Protein AF-0000000074318168 (afdb_homodimer)

Organism: NCBI:txid2715131

Radius of gyration: 18.65 Å; Cα contacts (8 Å, |Δi|>4): 736; chains: 2; bounding box: 34×61×40 Å

InterPro domains:
  IPR003718 OsmC/Ohr conserved domain [PF02566] (40-132)
  IPR015946 K homology domain-like, alpha/beta [G3DSA:3.30.300.20] (1-135)
  IPR019904 Peroxiredoxin OsmC [TIGR03562] (2-133)
  IPR036102 OsmC/Ohr superfamily [SSF82784] (2-134)
  IPR052707 OsmC/Ohr Peroxiredoxin [PTHR42830] (1-134)

Solvent-accessible surface area (backbone atoms only — not comparable to full-atom values): 12636 Å² total; per-residue (Å²): 90,81,31,34,9,32,16,43,33,32,38,37,36,68,81,20,47,30,27,30,27,31,73,68,49,76,36,65,68,38,45,26,36,40,43,22,58,78,54,88,40,77,38,39,43,41,51,25,32,40,11,31,17,39,18,40,34,32,49,44,36,32,24,36,53,35,37,76,70,78,40,54,34,67,30,37,41,24,36,13,39,26,37,44,54,96,68,35,40,60,43,35,37,38,41,34,44,34,34,42,80,90,67,51,70,70,63,46,53,54,45,53,49,49,15,53,65,58,18,40,51,48,60,21,44,54,44,52,76,44,79,45,78,43,84,92,88,81,30,33,10,33,16,42,34,32,40,38,35,68,81,19,48,31,27,30,29,32,74,69,50,78,36,65,67,38,45,27,38,42,43,21,57,78,55,88,40,78,37,39,43,41,50,24,32,40,12,31,18,39,20,40,36,32,48,44,36,31,23,36,52,35,37,76,70,78,39,56,34,68,31,38,42,24,37,12,38,27,39,44,54,95,69,34,40,57,40,35,37,39,42,36,42,33,34,42,80,90,70,51,70,69,62,46,53,54,44,52,49,49,15,54,64,57,17,41,52,49,61,21,43,53,43,51,77,44,78,45,78,41,82,91

Sequence (272 aa):
MKRKATAVWKGAGKTGKGTLSTQSGVLKDSNYGFSSRFEDGEGTNPEELVGAAHAGCFSMKLAFVLQENDFEAEEINTESQVILEDGAIKEVFLITKVKVAGLENDKFTEMVNDAKDNCPISKLLDAKINLEAELLMKRKATAVWKGAGKTGKGTLSTQSGVLKDSNYGFSSRFEDGEGTNPEELVGAAHAGCFSMKLAFVLQENDFEAEEINTESQVILEDGAIKEVFLITKVKVAGLENDKFTEMVNDAKDNCPISKLLDAKINLEAELL

Secondary structure (DSSP, 8-state):
-EEEEEEEEEE-TTT-EEEEEETTSSSSSEEE-HHHHHSS-SSB-HHHHHHHHHHHHHHHHHHHHHHHTT--EEEEEEEEEEEEETTEEEEEEEEEEEEETT--HHHHHHHHHHHHHHSHHHHHB-SEEEEEEEE-/-EEEEEEEEEE-TTT-EEEEEETTSSSSSEEE-HHHHHSS-SSB-HHHHHHHHHHHHHHHHHHHHHHHTT--EEEEEEEEEEEEETTEEEEEEEEEEEEETT--HHHHHHHHHHHHHHSHHHHHB-SEEEEEEEE-

Structure (mmCIF, N/CA/C/O backbone):
data_AF-0000000074318168-model_v1
#
loop_
_entity.id
_entity.type
_entity.pdbx_description
1 polymer 'OsmC family peroxiredoxin'
#
loop_
_atom_site.group_PDB
_atom_site.id
_atom_site.type_symbol
_atom_site.label_atom_id
_atom_site.label_alt_id
_atom_site.label_comp_id
_atom_site.label_asym_id
_atom_site.label_entity_id
_atom_site.label_seq_id
_atom_site.pdbx_PDB_ins_code
_atom_site.Cartn_x
_atom_site.Cartn_y
_atom_site.Cartn_z
_atom_site.occupancy
_atom_site.B_iso_or_equiv
_atom_site.auth_seq_id
_atom_site.auth_comp_id
_atom_site.auth_asym_id
_atom_site.auth_atom_id
_atom_site.pdbx_PDB_model_num
ATOM 1 N N . MET A 1 1 ? -16.312 -2.443 -2.398 1 94.94 1 MET A N 1
ATOM 2 C CA . MET A 1 1 ? -15.75 -2.65 -1.069 1 94.94 1 MET A CA 1
ATOM 3 C C . MET A 1 1 ? -14.875 -1.467 -0.659 1 94.94 1 MET A C 1
ATOM 5 O O . MET A 1 1 ? -14.156 -0.905 -1.485 1 94.94 1 MET A O 1
ATOM 9 N N . LYS A 1 2 ? -15.016 -1.164 0.678 1 97.75 2 LYS A N 1
ATOM 10 C CA . LYS A 1 2 ? -14.227 -0.065 1.225 1 97.75 2 LYS A CA 1
ATOM 11 C C . LYS A 1 2 ? -13.328 -0.545 2.361 1 97.75 2 LYS A C 1
ATOM 13 O O . LYS A 1 2 ? -13.797 -1.198 3.297 1 97.75 2 LYS A O 1
ATOM 18 N N . ARG A 1 3 ? -11.969 -0.235 2.258 1 98.62 3 ARG A N 1
ATOM 19 C CA . ARG A 1 3 ? -11.008 -0.526 3.318 1 98.62 3 ARG A CA 1
ATOM 20 C C . ARG A 1 3 ? -10.297 0.744 3.781 1 98.62 3 ARG A C 1
ATOM 22 O O . ARG A 1 3 ? -10.07 1.656 2.984 1 98.62 3 ARG A O 1
ATOM 29 N N . LYS A 1 4 ? -9.969 0.708 5.105 1 98.81 4 LYS A N 1
ATOM 30 C CA . LYS A 1 4 ? -9.461 1.955 5.668 1 98.81 4 LYS A CA 1
ATOM 31 C C . LYS A 1 4 ? -8.172 1.724 6.445 1 98.81 4 LYS A C 1
ATOM 33 O O . LYS A 1 4 ? -7.902 0.608 6.895 1 98.81 4 LYS A O 1
ATOM 38 N N . ALA A 1 5 ? -7.426 2.814 6.562 1 98.94 5 ALA A N 1
ATOM 39 C CA . ALA A 1 5 ? -6.27 2.908 7.449 1 98.94 5 ALA A CA 1
ATOM 40 C C . ALA A 1 5 ? -6.086 4.336 7.961 1 98.94 5 ALA A C 1
ATOM 42 O O . ALA A 1 5 ? -6.637 5.281 7.395 1 98.94 5 ALA A O 1
ATOM 43 N N . THR A 1 6 ? -5.348 4.441 9.086 1 98.94 6 THR A N 1
ATOM 44 C CA . THR A 1 6 ? -5.164 5.754 9.703 1 98.94 6 THR A CA 1
ATOM 45 C C . THR A 1 6 ? -3.693 6 10.023 1 98.94 6 THR A C 1
ATOM 47 O O . THR A 1 6 ? -2.986 5.086 10.453 1 98.94 6 THR A O 1
ATOM 50 N N . ALA A 1 7 ? -3.312 7.199 9.766 1 98.94 7 ALA A N 1
ATOM 51 C CA . ALA A 1 7 ? -2.012 7.699 10.211 1 98.94 7 ALA A CA 1
ATOM 52 C C . ALA A 1 7 ? -2.174 8.836 11.219 1 98.94 7 ALA A C 1
ATOM 54 O O . ALA A 1 7 ? -3.014 9.719 11.031 1 98.94 7 ALA A O 1
ATOM 55 N N . VAL A 1 8 ? -1.401 8.797 12.297 1 98.94 8 VAL A N 1
ATOM 56 C CA . VAL A 1 8 ? -1.298 9.898 13.25 1 98.94 8 VAL A CA 1
ATOM 57 C C . VAL A 1 8 ? 0.143 10.406 13.305 1 98.94 8 VAL A C 1
ATOM 59 O O . VAL A 1 8 ? 1.063 9.641 13.594 1 98.94 8 VAL A O 1
ATOM 62 N N . TRP A 1 9 ? 0.294 11.672 13 1 98.94 9 TRP A N 1
ATOM 63 C CA . TRP A 1 9 ? 1.614 12.297 12.984 1 98.94 9 TRP A CA 1
ATOM 64 C C . TRP A 1 9 ? 1.702 13.414 14.016 1 98.94 9 TRP A C 1
ATOM 66 O O . TRP A 1 9 ? 0.771 14.203 14.156 1 98.94 9 TRP A O 1
ATOM 76 N N . LYS A 1 10 ? 2.797 13.406 14.703 1 98.81 10 LYS A N 1
ATOM 77 C CA . LYS A 1 10 ? 3.055 14.492 15.648 1 98.81 10 LYS A CA 1
ATOM 78 C C . LYS A 1 10 ? 4.438 15.094 15.422 1 98.81 10 LYS A C 1
ATOM 80 O O . LYS A 1 10 ? 5.43 14.367 15.32 1 98.81 10 LYS A O 1
ATOM 85 N N . GLY A 1 11 ? 4.434 16.438 15.312 1 98.31 11 GLY A N 1
ATOM 86 C CA . GLY A 1 11 ? 5.711 17.141 15.242 1 98.31 11 GLY A CA 1
ATOM 87 C C . GLY A 1 11 ? 6.09 17.547 13.836 1 98.31 11 GLY A C 1
ATOM 88 O O . GLY A 1 11 ? 5.23 17.641 12.953 1 98.31 11 GLY A O 1
ATOM 89 N N . ALA A 1 12 ? 7.391 17.891 13.641 1 97.69 12 ALA A N 1
ATOM 90 C CA . ALA A 1 12 ? 7.918 18.406 12.375 1 97.69 12 ALA A CA 1
ATOM 91 C C . ALA A 1 12 ? 8.141 17.281 11.375 1 97.69 12 ALA A C 1
ATOM 93 O O . ALA A 1 12 ? 8.031 16.094 11.727 1 97.69 12 ALA A O 1
ATOM 94 N N . GLY A 1 13 ? 8.445 17.703 10.133 1 97 13 GLY A N 1
ATOM 95 C CA . GLY A 1 13 ? 8.625 16.719 9.07 1 97 13 GLY A CA 1
ATOM 96 C C . GLY A 1 13 ? 9.758 15.742 9.352 1 97 13 GLY A C 1
ATOM 97 O O . GLY A 1 13 ? 9.555 14.531 9.312 1 97 13 GLY A O 1
ATOM 98 N N . LYS A 1 14 ? 10.828 16.25 9.734 1 96.5 14 LYS A N 1
ATOM 99 C CA . LYS A 1 14 ? 12.023 15.414 9.859 1 96.5 14 LYS A CA 1
ATOM 100 C C . LYS A 1 14 ? 12.078 14.742 11.227 1 96.5 14 LYS A C 1
ATOM 102 O O . LYS A 1 14 ? 12.422 13.562 11.336 1 96.5 14 LYS A O 1
ATOM 107 N N . THR A 1 15 ? 11.734 15.414 12.266 1 97.25 15 THR A N 1
ATOM 108 C CA . THR A 1 15 ? 11.945 14.93 13.625 1 97.25 15 THR A CA 1
ATOM 109 C C . THR A 1 15 ? 10.641 14.383 14.211 1 97.25 15 THR A C 1
ATOM 111 O O . THR A 1 15 ? 10.648 13.781 15.289 1 97.25 15 THR A O 1
ATOM 114 N N . GLY A 1 16 ? 9.547 14.617 13.531 1 98.25 16 GLY A N 1
ATOM 115 C CA . GLY A 1 16 ? 8.258 14.125 14.008 1 98.25 16 GLY A CA 1
ATOM 116 C C . GLY A 1 16 ? 8.156 12.617 14 1 98.25 16 GLY A C 1
ATOM 117 O O . GLY A 1 16 ? 9.086 11.922 13.578 1 98.25 16 GLY A O 1
ATOM 118 N N . LYS A 1 17 ? 7.035 12.156 14.562 1 98 17 LYS A N 1
ATOM 119 C CA . LYS A 1 17 ? 6.773 10.727 14.68 1 98 17 LYS A CA 1
ATOM 120 C C . LYS A 1 17 ? 5.352 10.391 14.234 1 98 17 LYS A C 1
ATOM 122 O O . LYS A 1 17 ? 4.41 11.125 14.539 1 98 17 LYS A O 1
ATOM 127 N N . GLY A 1 18 ? 5.328 9.273 13.531 1 98.81 18 GLY A N 1
ATOM 128 C CA . GLY A 1 18 ? 4.023 8.828 13.078 1 98.81 18 GLY A CA 1
ATOM 129 C C . GLY A 1 18 ? 3.713 7.395 13.453 1 98.81 18 GLY A C 1
ATOM 130 O O . GLY A 1 18 ? 4.621 6.625 13.781 1 98.81 18 GLY A O 1
ATOM 131 N N . THR A 1 19 ? 2.439 7.098 13.453 1 98.94 19 THR A N 1
ATOM 132 C CA . THR A 1 19 ? 1.972 5.723 13.609 1 98.94 19 THR A CA 1
ATOM 133 C C . THR A 1 19 ? 0.909 5.395 12.562 1 98.94 19 THR A C 1
ATOM 135 O O . THR A 1 19 ? 0.19 6.281 12.102 1 98.94 19 THR A O 1
ATOM 138 N N . LEU A 1 20 ? 0.87 4.141 12.203 1 98.94 20 LEU A N 1
ATOM 139 C CA . LEU A 1 20 ? -0.096 3.635 11.234 1 98.94 20 LEU A CA 1
ATOM 140 C C . LEU A 1 20 ? -0.968 2.547 11.852 1 98.94 20 LEU A C 1
ATOM 142 O O . LEU A 1 20 ? -0.475 1.7 12.594 1 98.94 20 LEU A O 1
ATOM 146 N N . SER A 1 21 ? -2.238 2.584 11.57 1 98.94 21 SER A N 1
ATOM 147 C CA . SER A 1 21 ? -3.188 1.54 11.945 1 98.94 21 SER A CA 1
ATOM 148 C C . SER A 1 21 ? -4.094 1.169 10.781 1 98.94 21 SER A C 1
ATOM 150 O O . SER A 1 21 ? -4.523 2.039 10.016 1 98.94 21 SER A O 1
ATOM 152 N N . THR A 1 22 ? -4.383 -0.137 10.641 1 98.81 22 THR A N 1
ATOM 153 C CA . THR A 1 22 ? -5.281 -0.608 9.586 1 98.81 22 THR A CA 1
ATOM 154 C C . THR A 1 22 ? -6.594 -1.106 10.188 1 98.81 22 THR A C 1
ATOM 156 O O . THR A 1 22 ? -6.656 -1.438 11.375 1 98.81 22 THR A O 1
ATOM 159 N N . GLN A 1 23 ? -7.594 -1.131 9.383 1 98.31 23 GLN A N 1
ATOM 160 C CA . GLN A 1 23 ? -8.914 -1.588 9.797 1 98.31 23 GLN A CA 1
ATOM 161 C C . GLN A 1 23 ? -8.859 -3.008 10.352 1 98.31 23 GLN A C 1
ATOM 163 O O . GLN A 1 23 ? -9.547 -3.33 11.32 1 98.31 23 GLN A O 1
ATOM 168 N N . SER A 1 24 ? -8.055 -3.885 9.773 1 97.88 24 SER A N 1
ATOM 169 C CA . SER A 1 24 ? -7.93 -5.277 10.188 1 97.88 24 SER A CA 1
ATOM 170 C C . SER A 1 24 ? -7.23 -5.395 11.539 1 97.88 24 SER A C 1
ATOM 172 O O . SER A 1 24 ? -7.293 -6.438 12.188 1 97.88 24 SER A O 1
ATOM 174 N N . GLY A 1 25 ? -6.457 -4.348 11.891 1 98.25 25 GLY A N 1
ATOM 175 C CA . GLY A 1 25 ? -5.664 -4.371 13.109 1 98.25 25 GLY A CA 1
ATOM 176 C C . GLY A 1 25 ? -4.281 -4.961 12.906 1 98.25 25 GLY A C 1
ATOM 177 O O . GLY A 1 25 ? -3.479 -5.008 13.836 1 98.25 25 GLY A O 1
ATOM 178 N N . VAL A 1 26 ? -3.939 -5.348 11.695 1 98.44 26 VAL A N 1
ATOM 179 C CA . VAL A 1 26 ? -2.633 -5.953 11.461 1 98.44 26 VAL A CA 1
ATOM 180 C C . VAL A 1 26 ? -1.531 -4.934 11.742 1 98.44 26 VAL A C 1
ATOM 182 O O . VAL A 1 26 ? -0.44 -5.293 12.188 1 98.44 26 VAL A O 1
ATOM 185 N N . LEU A 1 27 ? -1.784 -3.734 11.32 1 98.75 27 LEU A N 1
ATOM 186 C CA . LEU A 1 27 ? -1.023 -2.609 11.852 1 98.75 27 LEU A CA 1
ATOM 187 C C . LEU A 1 27 ? -1.782 -1.932 12.992 1 98.75 27 LEU A C 1
ATOM 189 O O . LEU A 1 27 ? -2.967 -1.619 12.852 1 98.75 27 LEU A O 1
ATOM 193 N N . LYS A 1 28 ? -1.208 -1.786 14.078 1 98.75 28 LYS A N 1
ATOM 194 C CA . LYS A 1 28 ? -1.78 -1.107 15.234 1 98.75 28 LYS A CA 1
ATOM 195 C C . LYS A 1 28 ? -0.774 -0.144 15.859 1 98.75 28 LYS A C 1
ATOM 197 O O . LYS A 1 28 ? 0.109 -0.561 16.609 1 98.75 28 LYS A O 1
ATOM 202 N N . ASP A 1 29 ? -0.931 1.121 15.586 1 98.81 29 ASP A N 1
ATOM 203 C CA . ASP A 1 29 ? -0.011 2.16 16.031 1 98.81 29 ASP A CA 1
ATOM 204 C C . ASP A 1 29 ? 1.434 1.799 15.703 1 98.81 29 ASP A C 1
ATOM 206 O O . ASP A 1 29 ? 2.316 1.887 16.562 1 98.81 29 ASP A O 1
ATOM 210 N N . SER A 1 30 ? 1.665 1.244 14.555 1 98.81 30 SER A N 1
ATOM 211 C CA . SER A 1 30 ? 3 0.874 14.094 1 98.81 30 SER A CA 1
ATOM 212 C C . SER A 1 30 ? 3.824 2.105 13.734 1 98.81 30 SER A C 1
ATOM 214 O O . SER A 1 30 ? 3.367 2.963 12.977 1 98.81 30 SER A O 1
ATOM 216 N N . ASN A 1 31 ? 4.988 2.119 14.156 1 98.62 31 ASN A N 1
ATOM 217 C CA . ASN A 1 31 ? 5.828 3.305 14.023 1 98.62 31 ASN A CA 1
ATOM 218 C C . ASN A 1 31 ? 6.27 3.521 12.578 1 98.62 31 ASN A C 1
ATOM 220 O O . ASN A 1 31 ? 6.578 2.562 11.867 1 98.62 31 ASN A O 1
ATOM 224 N N . TYR A 1 32 ? 6.258 4.773 12.156 1 98.56 32 TYR A N 1
ATOM 225 C CA . TYR A 1 32 ? 6.953 5.227 10.953 1 98.56 32 TYR A CA 1
ATOM 226 C C . TYR A 1 32 ? 7.434 6.664 11.109 1 98.56 32 TYR A C 1
ATOM 228 O O . TYR A 1 32 ? 6.938 7.398 11.969 1 98.56 32 TYR A O 1
ATOM 236 N N . GLY A 1 33 ? 8.344 7.043 10.398 1 98.38 33 GLY A N 1
ATOM 237 C CA . GLY A 1 33 ? 8.938 8.367 10.438 1 98.38 33 GLY A CA 1
ATOM 238 C C . GLY A 1 33 ? 10.039 8.555 9.398 1 98.38 33 GLY A C 1
ATOM 239 O O . GLY A 1 33 ? 10.258 7.684 8.555 1 98.38 33 GLY A O 1
ATOM 240 N N . PHE A 1 34 ? 10.688 9.711 9.547 1 98.19 34 PHE A N 1
ATOM 241 C CA . PHE A 1 34 ? 11.742 10.039 8.602 1 98.19 34 PHE A CA 1
ATOM 242 C C . PHE A 1 34 ? 12.859 9 8.648 1 98.19 34 PHE A C 1
ATOM 244 O O . PHE A 1 34 ? 13.328 8.539 7.613 1 98.19 34 PHE A O 1
ATOM 251 N N . SER A 1 35 ? 13.227 8.672 9.812 1 97.25 35 SER A N 1
ATOM 252 C CA . SER A 1 35 ? 14.352 7.758 9.984 1 97.25 35 SER A CA 1
ATOM 253 C C . SER A 1 35 ? 14.016 6.363 9.469 1 97.25 35 SER A C 1
ATOM 255 O O . SER A 1 35 ? 14.828 5.73 8.797 1 97.25 35 SER A O 1
ATOM 257 N N . SER A 1 36 ? 12.812 5.832 9.742 1 97.25 36 SER A N 1
ATOM 258 C CA . SER A 1 36 ? 12.43 4.508 9.266 1 97.25 36 SER A CA 1
ATOM 259 C C . SER A 1 36 ? 12.227 4.496 7.758 1 97.25 36 SER A C 1
ATOM 261 O O . SER A 1 36 ? 12.445 3.473 7.105 1 97.25 36 SER A O 1
ATOM 263 N N . ARG A 1 37 ? 11.906 5.57 7.191 1 98.12 37 ARG A N 1
ATOM 264 C CA . ARG A 1 37 ? 11.578 5.645 5.77 1 98.12 37 ARG A CA 1
ATOM 265 C C . ARG A 1 37 ? 12.828 5.887 4.93 1 98.12 37 ARG A C 1
ATOM 267 O O . ARG A 1 37 ? 13 5.266 3.881 1 98.12 37 ARG A O 1
ATOM 274 N N . PHE A 1 38 ? 13.789 6.73 5.441 1 97.38 38 PHE A N 1
ATOM 275 C CA . PHE A 1 38 ? 14.852 7.207 4.562 1 97.38 38 PHE A CA 1
ATOM 276 C C . PHE A 1 38 ? 16.219 6.836 5.121 1 97.38 38 PHE A C 1
ATOM 278 O O . PHE A 1 38 ? 17.234 6.988 4.438 1 97.38 38 PHE A O 1
ATOM 285 N N . GLU A 1 39 ? 16.172 6.402 6.355 1 95.81 39 GLU A N 1
ATOM 286 C CA . GLU A 1 39 ? 17.422 6.027 7.016 1 95.81 39 GLU A CA 1
ATOM 287 C C . GLU A 1 39 ? 17.359 4.602 7.555 1 95.81 39 GLU A C 1
ATOM 289 O O . GLU A 1 39 ? 16.812 3.709 6.898 1 95.81 39 GLU A O 1
ATOM 294 N N . ASP A 1 40 ? 17.953 4.348 8.758 1 92.44 40 ASP A N 1
ATOM 295 C CA . ASP A 1 40 ? 18.031 2.984 9.266 1 92.44 40 ASP A CA 1
ATOM 296 C C . ASP A 1 40 ? 17.234 2.832 10.555 1 92.44 40 ASP A C 1
ATOM 298 O O . ASP A 1 40 ? 17.547 1.993 11.398 1 92.44 40 ASP A O 1
ATOM 302 N N . GLY A 1 41 ? 16.328 3.686 10.68 1 94.31 41 GLY A N 1
ATOM 303 C CA . GLY A 1 41 ? 15.516 3.621 11.883 1 94.31 41 GLY A CA 1
ATOM 304 C C . GLY A 1 41 ? 14.484 2.51 11.852 1 94.31 41 GLY A C 1
ATOM 305 O O . GLY A 1 41 ? 14.18 1.964 10.789 1 94.31 41 GLY A O 1
ATOM 306 N N . GLU A 1 42 ? 13.961 2.229 13.008 1 96.31 42 GLU A N 1
ATOM 307 C CA . GLU A 1 42 ? 12.938 1.195 13.141 1 96.31 42 GLU A CA 1
ATOM 308 C C . GLU A 1 42 ? 11.57 1.707 12.695 1 96.31 42 GLU A C 1
ATOM 310 O O . GLU A 1 42 ? 11.219 2.861 12.945 1 96.31 42 GLU A O 1
ATOM 315 N N . GLY A 1 43 ? 10.773 0.72 12.102 1 98.12 43 GLY A N 1
ATOM 316 C CA . GLY A 1 43 ? 9.438 1.069 11.656 1 98.12 43 GLY A CA 1
ATOM 317 C C . GLY A 1 43 ? 9.203 0.764 10.188 1 98.12 43 GLY A C 1
ATOM 318 O O . GLY A 1 43 ? 10.125 0.357 9.477 1 98.12 43 GLY A O 1
ATOM 319 N N . THR A 1 44 ? 8.023 0.978 9.773 1 98.75 44 T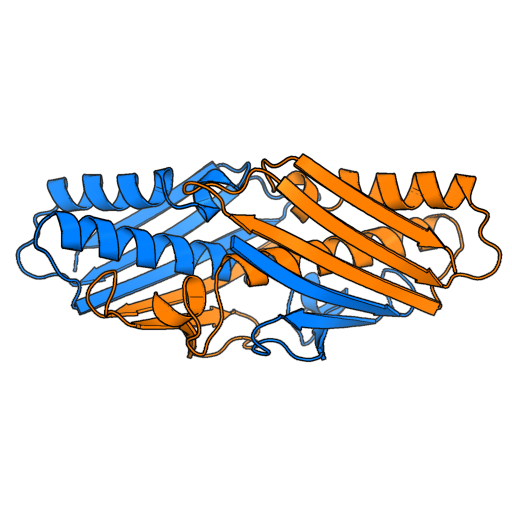HR A N 1
ATOM 320 C CA . THR A 1 44 ? 7.648 0.712 8.391 1 98.75 44 THR A CA 1
ATOM 321 C C . THR A 1 44 ? 7.75 1.982 7.547 1 98.75 44 THR A C 1
ATOM 323 O O . THR A 1 44 ? 8.344 2.973 7.98 1 98.75 44 THR A O 1
ATOM 326 N N . ASN A 1 45 ? 7.34 1.921 6.332 1 98.81 45 ASN A N 1
ATOM 327 C CA . ASN A 1 45 ? 7.285 3.033 5.387 1 98.81 45 ASN A CA 1
ATOM 328 C C . ASN A 1 45 ? 6.266 2.779 4.281 1 98.81 45 ASN A C 1
ATOM 330 O O . ASN A 1 45 ? 5.91 1.632 4.008 1 98.81 45 ASN A O 1
ATOM 334 N N . PRO A 1 46 ? 5.801 3.844 3.701 1 98.94 46 PRO A N 1
ATOM 335 C CA . PRO A 1 46 ? 4.773 3.709 2.662 1 98.94 46 PRO A CA 1
ATOM 336 C C . PRO A 1 46 ? 5.203 2.785 1.525 1 98.94 46 PRO A C 1
ATOM 338 O O . PRO A 1 46 ? 4.387 2.023 1.001 1 98.94 46 PRO A O 1
ATOM 341 N N . GLU A 1 47 ? 6.453 2.795 1.125 1 98.88 47 GLU A N 1
ATOM 342 C CA . GLU A 1 47 ? 6.93 2.07 -0.049 1 98.88 47 GLU A CA 1
ATOM 343 C C . GLU A 1 47 ? 6.848 0.561 0.163 1 98.88 47 GLU A C 1
ATOM 345 O O . GLU A 1 47 ? 6.367 -0.168 -0.707 1 98.88 47 GLU A O 1
ATOM 350 N N . GLU A 1 48 ? 7.289 0.03 1.314 1 98.88 48 GLU A N 1
ATOM 351 C CA . GLU A 1 48 ? 7.219 -1.415 1.516 1 98.88 48 GLU A CA 1
ATOM 352 C C . GLU A 1 48 ? 5.777 -1.88 1.694 1 98.88 48 GLU A C 1
ATOM 354 O O . GLU A 1 48 ? 5.441 -3.018 1.362 1 98.88 48 GLU A O 1
ATOM 359 N N . LEU A 1 49 ? 4.863 -1 2.232 1 98.94 49 LEU A N 1
ATOM 360 C CA . LEU A 1 49 ? 3.451 -1.349 2.361 1 98.94 49 LEU A CA 1
ATOM 361 C C . LEU A 1 49 ? 2.795 -1.482 0.991 1 98.94 49 LEU A C 1
ATOM 363 O O . LEU A 1 49 ? 1.999 -2.396 0.766 1 98.94 49 LEU A O 1
ATOM 367 N N . VAL A 1 50 ? 3.129 -0.553 0.047 1 98.94 50 VAL A N 1
ATOM 368 C CA . VAL A 1 50 ? 2.674 -0.697 -1.332 1 98.94 50 VAL A CA 1
ATOM 369 C C . VAL A 1 50 ? 3.215 -1.997 -1.922 1 98.94 50 VAL A C 1
ATOM 371 O O . VAL A 1 50 ? 2.496 -2.721 -2.613 1 98.94 50 VAL A O 1
ATOM 374 N N . GLY A 1 51 ? 4.512 -2.273 -1.627 1 98.94 51 GLY A N 1
ATOM 375 C CA . GLY A 1 51 ? 5.086 -3.531 -2.08 1 98.94 51 GLY A CA 1
ATOM 376 C C . GLY A 1 51 ? 4.324 -4.746 -1.59 1 98.94 51 GLY A C 1
ATOM 377 O O . GLY A 1 51 ? 4.059 -5.672 -2.359 1 98.94 51 GLY A O 1
ATOM 378 N N . ALA A 1 52 ? 3.967 -4.789 -0.333 1 99 52 ALA A N 1
ATOM 379 C CA . ALA A 1 52 ? 3.211 -5.898 0.244 1 99 52 ALA A CA 1
ATOM 380 C C . ALA A 1 52 ? 1.851 -6.043 -0.433 1 99 52 ALA A C 1
ATOM 382 O O . ALA A 1 52 ? 1.43 -7.156 -0.761 1 99 52 ALA A O 1
ATOM 383 N N . ALA A 1 53 ? 1.155 -4.902 -0.617 1 98.94 53 ALA A N 1
ATOM 384 C CA . ALA A 1 53 ? -0.144 -4.906 -1.285 1 98.94 53 ALA A CA 1
ATOM 385 C C . ALA A 1 53 ? -0.036 -5.488 -2.691 1 98.94 53 ALA A C 1
ATOM 387 O O . ALA A 1 53 ? -0.848 -6.328 -3.086 1 98.94 53 ALA A O 1
ATOM 388 N N . HIS A 1 54 ? 1.003 -5.066 -3.404 1 98.94 54 HIS A N 1
ATOM 389 C CA . HIS A 1 54 ? 1.192 -5.465 -4.797 1 98.94 54 HIS A CA 1
ATOM 390 C C . HIS A 1 54 ? 1.551 -6.945 -4.898 1 98.94 54 HIS A C 1
ATOM 392 O O . HIS A 1 54 ? 0.963 -7.676 -5.699 1 98.94 54 HIS A O 1
ATOM 398 N N . ALA A 1 55 ? 2.498 -7.391 -4.094 1 99 55 ALA A N 1
ATOM 399 C CA . ALA A 1 55 ? 2.885 -8.797 -4.074 1 99 55 ALA A CA 1
ATOM 400 C C . ALA A 1 55 ? 1.69 -9.695 -3.758 1 99 55 ALA A C 1
ATOM 402 O O . ALA A 1 55 ? 1.49 -10.727 -4.402 1 99 55 ALA A O 1
ATOM 403 N N . GLY A 1 56 ? 0.938 -9.305 -2.764 1 98.94 56 GLY A N 1
ATOM 404 C CA . GLY A 1 56 ? -0.225 -10.078 -2.369 1 98.94 56 GLY A CA 1
ATOM 405 C C . GLY A 1 56 ? -1.299 -10.133 -3.441 1 98.94 56 GLY A C 1
ATOM 406 O O . GLY A 1 56 ? -1.823 -11.203 -3.748 1 98.94 56 GLY A O 1
ATOM 407 N N . CYS A 1 57 ? -1.62 -9 -3.992 1 98.94 57 CYS A N 1
ATOM 408 C CA . CYS A 1 57 ? -2.66 -8.914 -5.012 1 98.94 57 CYS A CA 1
ATOM 409 C C . CYS A 1 57 ? -2.295 -9.742 -6.234 1 98.94 57 CYS A C 1
ATOM 411 O O . CYS A 1 57 ? -3.109 -10.523 -6.727 1 98.94 57 CYS A O 1
ATOM 413 N N . PHE A 1 58 ? -1.097 -9.594 -6.691 1 98.94 58 PHE A N 1
ATOM 414 C CA . PHE A 1 58 ? -0.59 -10.352 -7.828 1 98.94 58 PHE A CA 1
ATOM 415 C C . PHE A 1 58 ? -0.691 -11.852 -7.566 1 98.94 58 PHE A C 1
ATOM 417 O O . PHE A 1 58 ? -1.174 -12.602 -8.414 1 98.94 58 PHE A O 1
ATOM 424 N N . SER A 1 59 ? -0.218 -12.281 -6.441 1 98.94 59 SER A N 1
ATOM 425 C CA . SER A 1 59 ? -0.165 -13.703 -6.113 1 98.94 59 SER A CA 1
ATOM 426 C C . SER A 1 59 ? -1.562 -14.312 -6.066 1 98.94 59 SER A C 1
ATOM 428 O O . SER A 1 59 ? -1.795 -15.391 -6.613 1 98.94 59 SER A O 1
ATOM 430 N N . MET A 1 60 ? -2.43 -13.609 -5.465 1 98.88 60 MET A N 1
ATOM 431 C CA . MET A 1 60 ? -3.799 -14.117 -5.395 1 98.88 60 MET A CA 1
ATOM 432 C C . MET A 1 60 ? -4.434 -14.156 -6.781 1 98.88 60 MET A C 1
ATOM 434 O O . MET A 1 60 ? -5.105 -15.133 -7.129 1 98.88 60 MET A O 1
ATOM 438 N N . LYS A 1 61 ? -4.273 -13.062 -7.539 1 98.88 61 LYS A N 1
ATOM 439 C CA . LYS A 1 61 ? -4.805 -13.055 -8.898 1 98.88 61 LYS A CA 1
ATOM 440 C C . LYS A 1 61 ? -4.258 -14.219 -9.711 1 98.88 61 LYS A C 1
ATOM 442 O O . LYS A 1 61 ? -5.004 -14.883 -10.438 1 98.88 61 LYS A O 1
ATOM 447 N N . LEU A 1 62 ? -2.951 -14.469 -9.57 1 98.94 62 LEU A N 1
ATOM 448 C CA . LEU A 1 62 ? -2.352 -15.594 -10.281 1 98.94 62 LEU A CA 1
ATOM 449 C C . LEU A 1 62 ? -2.984 -16.906 -9.852 1 98.94 62 LEU A C 1
ATOM 451 O O . LEU A 1 62 ? -3.254 -17.781 -10.695 1 98.94 62 LEU A O 1
ATOM 455 N N . ALA A 1 63 ? -3.234 -17.062 -8.562 1 98.94 63 ALA A N 1
ATOM 456 C CA . ALA A 1 63 ? -3.889 -18.266 -8.062 1 98.94 63 ALA A CA 1
ATOM 457 C C . ALA A 1 63 ? -5.262 -18.453 -8.711 1 98.94 63 ALA A C 1
ATOM 459 O O . ALA A 1 63 ? -5.641 -19.578 -9.07 1 98.94 63 ALA A O 1
ATOM 460 N N . 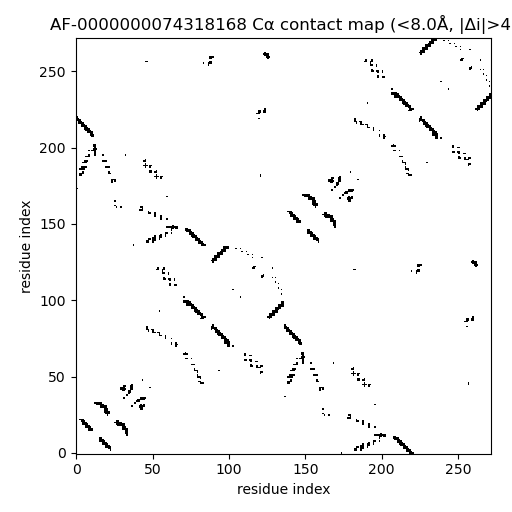PHE A 1 64 ? -5.996 -17.359 -8.859 1 98.88 64 PHE A N 1
ATOM 461 C CA . PHE A 1 64 ? -7.301 -17.422 -9.516 1 98.88 64 PHE A CA 1
ATOM 462 C C . PHE A 1 64 ? -7.148 -17.797 -10.984 1 98.88 64 PHE A C 1
ATOM 464 O O . PHE A 1 64 ? -7.941 -18.578 -11.516 1 98.88 64 PHE A O 1
ATOM 471 N N . VAL A 1 65 ? -6.211 -17.172 -11.68 1 98.88 65 VAL A N 1
ATOM 472 C CA . VAL A 1 65 ? -5.969 -17.469 -13.094 1 98.88 65 VAL A CA 1
ATOM 473 C C . VAL A 1 65 ? -5.641 -18.953 -13.266 1 98.88 65 VAL A C 1
ATOM 475 O O . VAL A 1 65 ? -6.168 -19.609 -14.164 1 98.88 65 VAL A O 1
ATOM 478 N N . LEU A 1 66 ? -4.734 -19.469 -12.414 1 98.75 66 LEU A N 1
ATOM 479 C CA . LEU A 1 66 ? -4.402 -20.891 -12.43 1 98.75 66 LEU A CA 1
ATOM 480 C C . LEU A 1 66 ? -5.648 -21.75 -12.242 1 98.75 66 LEU A C 1
ATOM 482 O O . LEU A 1 66 ? -5.895 -22.672 -13.016 1 98.75 66 LEU A O 1
ATOM 486 N N . GLN A 1 67 ? -6.426 -21.406 -11.281 1 98.38 67 GLN A N 1
ATOM 487 C CA . GLN A 1 67 ? -7.641 -22.141 -10.953 1 98.38 67 GLN A CA 1
ATOM 488 C C . GLN A 1 67 ? -8.609 -22.156 -12.133 1 98.38 67 GLN A C 1
ATOM 490 O O . GLN A 1 67 ? -9.211 -23.188 -12.438 1 98.38 67 GLN A O 1
ATOM 495 N N . GLU A 1 68 ? -8.773 -21.078 -12.742 1 98.31 68 GLU A N 1
ATOM 496 C CA . GLU A 1 68 ? -9.656 -20.953 -13.898 1 98.31 68 GLU A CA 1
ATOM 497 C C . GLU A 1 68 ? -9.203 -21.859 -15.039 1 98.31 68 GLU A C 1
ATOM 499 O O . GLU A 1 68 ? -9.984 -22.172 -15.938 1 98.31 68 GLU A O 1
ATOM 504 N N . ASN A 1 69 ? -7.973 -22.25 -15.039 1 97.94 69 ASN A N 1
ATOM 505 C CA . ASN A 1 69 ? -7.398 -23.109 -16.078 1 97.94 69 ASN A CA 1
ATOM 506 C C . ASN A 1 69 ? -7.113 -24.516 -15.555 1 97.94 69 ASN A C 1
ATOM 508 O O . ASN A 1 69 ? -6.285 -25.234 -16.109 1 97.94 69 ASN A O 1
ATOM 512 N N . ASP A 1 70 ? -7.68 -24.812 -14.352 1 97.56 70 ASP A N 1
ATOM 513 C CA . ASP A 1 70 ? -7.699 -26.156 -13.773 1 97.56 70 ASP A CA 1
ATOM 514 C C . ASP A 1 70 ? -6.34 -26.516 -13.188 1 97.56 70 ASP A C 1
ATOM 516 O O . ASP A 1 70 ? -5.949 -27.688 -13.195 1 97.56 70 ASP A O 1
ATOM 520 N N . PHE A 1 71 ? -5.57 -25.562 -12.812 1 98.25 71 PHE A N 1
ATOM 521 C CA . PHE A 1 71 ? -4.328 -25.766 -12.07 1 98.25 71 PHE A CA 1
ATOM 522 C C . PHE A 1 71 ? -4.445 -25.219 -10.656 1 98.25 71 PHE A C 1
ATOM 524 O O . PHE A 1 71 ? -5.305 -24.375 -10.375 1 98.25 71 PHE A O 1
ATOM 531 N N . GLU A 1 72 ? -3.629 -25.766 -9.836 1 98.31 72 GLU A N 1
ATOM 532 C CA . GLU A 1 72 ? -3.482 -25.281 -8.469 1 98.31 72 GLU A CA 1
ATOM 533 C C . GLU A 1 72 ? -2.014 -25.188 -8.062 1 98.31 72 GLU A C 1
ATOM 535 O O . GLU A 1 72 ? -1.257 -26.156 -8.25 1 98.31 72 GLU A O 1
ATOM 540 N N . ALA A 1 73 ? -1.693 -24.062 -7.547 1 98.19 73 ALA A N 1
ATOM 541 C CA . ALA A 1 73 ? -0.295 -23.906 -7.156 1 98.19 73 ALA A CA 1
ATOM 542 C C . ALA A 1 73 ? -0.018 -24.594 -5.82 1 98.19 73 ALA A C 1
ATOM 544 O O . ALA A 1 73 ? -0.815 -24.484 -4.887 1 98.19 73 ALA A O 1
ATOM 545 N N . GLU A 1 74 ? 1.047 -25.281 -5.781 1 98.62 74 GLU A N 1
ATOM 546 C CA . GLU A 1 74 ? 1.576 -25.688 -4.484 1 98.62 74 GLU A CA 1
ATOM 547 C C . GLU A 1 74 ? 2.068 -24.484 -3.688 1 98.62 74 GLU A C 1
ATOM 549 O O . GLU A 1 74 ? 1.869 -24.406 -2.473 1 98.62 74 GLU A O 1
ATOM 554 N N . GLU A 1 75 ? 2.715 -23.594 -4.461 1 98.88 75 GLU A N 1
ATOM 555 C CA . GLU A 1 75 ? 3.236 -22.391 -3.824 1 98.88 75 GLU A CA 1
ATOM 556 C C . GLU A 1 75 ? 3.502 -21.297 -4.852 1 98.88 75 GLU A C 1
ATOM 558 O O . GLU A 1 75 ? 4.039 -21.562 -5.93 1 98.88 75 GLU A O 1
ATOM 563 N N . ILE A 1 76 ? 3.07 -20.109 -4.602 1 98.94 76 ILE A N 1
ATOM 564 C CA . ILE A 1 76 ? 3.465 -18.875 -5.289 1 98.94 76 ILE A CA 1
ATOM 565 C C . ILE A 1 76 ? 4.258 -17.984 -4.336 1 98.94 76 ILE A C 1
ATOM 567 O O . ILE A 1 76 ? 3.73 -17.531 -3.316 1 98.94 76 ILE A O 1
ATOM 571 N N . ASN A 1 77 ? 5.52 -17.781 -4.574 1 98.94 77 ASN A N 1
ATOM 572 C CA . ASN A 1 77 ? 6.398 -16.906 -3.801 1 98.94 77 ASN A CA 1
ATOM 573 C C . ASN A 1 77 ? 6.785 -15.656 -4.582 1 98.94 77 ASN A C 1
ATOM 575 O O . ASN A 1 77 ? 7.562 -15.734 -5.535 1 98.94 77 ASN A O 1
ATOM 579 N N . THR A 1 78 ? 6.266 -14.516 -4.184 1 99 78 THR A N 1
ATOM 580 C CA . THR A 1 78 ? 6.434 -13.281 -4.941 1 99 78 THR A CA 1
ATOM 581 C C . THR A 1 78 ? 7.09 -12.203 -4.086 1 99 78 THR A C 1
ATOM 583 O O . THR A 1 78 ? 6.621 -11.906 -2.986 1 99 78 THR A O 1
ATOM 586 N N . GLU A 1 79 ? 8.156 -11.664 -4.539 1 99 79 GLU A N 1
ATOM 587 C CA . GLU A 1 79 ? 8.75 -10.453 -3.98 1 99 79 GLU A CA 1
ATOM 588 C C . GLU A 1 79 ? 8.383 -9.227 -4.812 1 99 79 GLU A C 1
ATOM 590 O O . GLU A 1 79 ? 8.445 -9.258 -6.043 1 99 79 GLU A O 1
ATOM 595 N N . SER A 1 80 ? 7.961 -8.211 -4.18 1 99 80 SER A N 1
ATOM 596 C CA . SER A 1 80 ? 7.77 -6.906 -4.805 1 99 80 SER A CA 1
ATOM 597 C C . SER A 1 80 ? 8.82 -5.91 -4.336 1 99 80 SER A C 1
ATOM 599 O O . SER A 1 80 ? 9.156 -5.867 -3.15 1 99 80 SER A O 1
ATOM 601 N N . GLN A 1 81 ? 9.398 -5.188 -5.254 1 98.94 81 GLN A N 1
ATOM 602 C CA . GLN A 1 81 ? 10.352 -4.113 -4.984 1 98.94 81 GLN A CA 1
ATOM 603 C C . GLN A 1 81 ? 9.812 -2.77 -5.473 1 98.94 81 GLN A C 1
ATOM 605 O O . GLN A 1 81 ? 9.461 -2.623 -6.645 1 98.94 81 GLN A O 1
ATOM 610 N N . VAL A 1 82 ? 9.781 -1.801 -4.605 1 98.94 82 VAL A N 1
ATOM 611 C CA . VAL A 1 82 ? 9.312 -0.452 -4.91 1 98.94 82 VAL A CA 1
ATOM 612 C C . VAL A 1 82 ? 10.484 0.523 -4.863 1 98.94 82 VAL A C 1
ATOM 614 O O . VAL A 1 82 ? 11.18 0.617 -3.85 1 98.94 82 VAL A O 1
ATOM 617 N N . ILE A 1 83 ? 10.672 1.242 -5.977 1 98.56 83 ILE A N 1
ATOM 618 C CA . ILE A 1 83 ? 11.828 2.115 -6.109 1 98.56 83 ILE A CA 1
ATOM 619 C C . ILE A 1 83 ? 11.391 3.576 -6.031 1 98.56 83 ILE A C 1
ATOM 621 O O . ILE A 1 83 ? 10.68 4.062 -6.914 1 98.56 83 ILE A O 1
ATOM 625 N N . LEU A 1 84 ? 11.805 4.266 -5.004 1 98.56 84 LEU A N 1
ATOM 626 C CA . LEU A 1 84 ? 11.57 5.699 -4.887 1 98.56 84 LEU A CA 1
ATOM 627 C C . LEU A 1 84 ? 12.82 6.484 -5.285 1 98.56 84 LEU A C 1
ATOM 629 O O . LEU A 1 84 ? 13.891 6.297 -4.703 1 98.56 84 LEU A O 1
ATOM 633 N N . GLU A 1 85 ? 12.688 7.273 -6.266 1 97.44 85 GLU A N 1
ATOM 634 C CA . GLU A 1 85 ? 13.758 8.133 -6.754 1 97.44 85 GLU A CA 1
ATOM 635 C C . GLU A 1 85 ? 13.242 9.531 -7.078 1 97.44 85 GLU A C 1
ATOM 637 O O . GLU A 1 85 ? 12.25 9.68 -7.793 1 97.44 85 GLU A O 1
ATOM 642 N N . ASP A 1 86 ? 13.938 10.594 -6.57 1 95.94 86 ASP A N 1
ATOM 643 C CA . ASP A 1 86 ? 13.617 11.992 -6.836 1 95.94 86 ASP A CA 1
ATOM 644 C C . ASP A 1 86 ? 12.156 12.289 -6.523 1 95.94 86 ASP A C 1
ATOM 646 O O . ASP A 1 86 ? 11.445 12.883 -7.34 1 95.94 86 ASP A O 1
ATOM 650 N N . GLY A 1 87 ? 11.664 11.695 -5.531 1 96.88 87 GLY A N 1
ATOM 651 C CA . GLY A 1 87 ? 10.344 12.031 -5.016 1 96.88 87 GLY A CA 1
ATOM 652 C C . GLY A 1 87 ? 9.219 11.336 -5.762 1 96.88 87 GLY A C 1
ATOM 653 O O . GLY A 1 87 ? 8.055 11.719 -5.629 1 96.88 87 GLY A O 1
ATOM 654 N N . ALA A 1 88 ? 9.57 10.312 -6.551 1 97.94 88 ALA A N 1
ATOM 655 C CA . ALA A 1 88 ? 8.531 9.625 -7.32 1 97.94 88 ALA A CA 1
ATOM 656 C C . ALA A 1 88 ? 8.844 8.133 -7.445 1 97.94 88 ALA A C 1
ATOM 658 O O . ALA A 1 88 ? 10 7.727 -7.328 1 97.94 88 ALA A O 1
ATOM 659 N N . ILE A 1 89 ? 7.832 7.379 -7.543 1 98.75 89 ILE A N 1
ATOM 660 C CA . ILE A 1 89 ? 7.941 5.957 -7.84 1 98.75 89 ILE A CA 1
ATOM 661 C C . ILE A 1 89 ? 7.574 5.703 -9.305 1 98.75 89 ILE A C 1
ATOM 663 O O . ILE A 1 89 ? 6.398 5.762 -9.672 1 98.75 89 ILE A O 1
ATOM 667 N N . LYS A 1 90 ? 8.539 5.359 -10.117 1 97.94 90 LYS A N 1
ATOM 668 C CA . LYS A 1 90 ? 8.281 5.23 -11.547 1 97.94 90 LYS A CA 1
ATOM 669 C C . LYS A 1 90 ? 8.32 3.768 -11.984 1 97.94 90 LYS A C 1
ATOM 671 O O . LYS A 1 90 ? 7.859 3.428 -13.078 1 97.94 90 LYS A O 1
ATOM 676 N N . GLU A 1 91 ? 8.891 2.979 -11.117 1 98.31 91 GLU A N 1
ATOM 677 C CA . GLU A 1 91 ? 8.984 1.557 -11.438 1 98.31 91 GLU A CA 1
ATOM 678 C C . GLU A 1 91 ? 8.758 0.694 -10.203 1 98.31 91 GLU A C 1
ATOM 680 O O . GLU A 1 91 ? 9.164 1.064 -9.094 1 98.31 91 GLU A O 1
ATOM 685 N N . VAL A 1 92 ? 8.195 -0.453 -10.43 1 98.88 92 VAL A N 1
ATOM 686 C CA . VAL A 1 92 ? 8.094 -1.521 -9.445 1 98.88 92 VAL A CA 1
ATOM 687 C C . VAL A 1 92 ? 8.477 -2.854 -10.086 1 98.88 92 VAL A C 1
ATOM 689 O O . VAL A 1 92 ? 8.352 -3.025 -11.297 1 98.88 92 VAL A O 1
ATOM 692 N N . PHE A 1 93 ? 9 -3.764 -9.242 1 98.88 93 PHE A N 1
ATOM 693 C CA . PHE A 1 93 ? 9.383 -5.09 -9.719 1 98.88 93 PHE A CA 1
ATOM 694 C C . PHE A 1 93 ? 8.602 -6.172 -8.984 1 98.88 93 PHE A C 1
ATOM 696 O O . PHE A 1 93 ? 8.406 -6.094 -7.773 1 98.88 93 PHE A O 1
ATOM 703 N N . LEU A 1 94 ? 8.156 -7.109 -9.773 1 98.94 94 LEU A N 1
ATOM 704 C CA . LEU A 1 94 ? 7.648 -8.383 -9.266 1 98.94 94 LEU A CA 1
ATOM 705 C C . LEU A 1 94 ? 8.562 -9.531 -9.672 1 98.94 94 LEU A C 1
ATOM 707 O O . LEU A 1 94 ? 8.836 -9.727 -10.859 1 98.94 94 LEU A O 1
ATOM 711 N N . ILE A 1 95 ? 9.047 -10.227 -8.672 1 99 95 ILE A N 1
ATOM 712 C CA . ILE A 1 95 ? 9.844 -11.438 -8.867 1 99 95 ILE A CA 1
ATOM 713 C C . ILE A 1 95 ? 9.117 -12.633 -8.25 1 99 95 ILE A C 1
ATOM 715 O O . ILE A 1 95 ? 8.945 -12.703 -7.027 1 99 95 ILE A O 1
ATOM 719 N N . THR A 1 96 ? 8.75 -13.625 -9.109 1 98.94 96 THR A N 1
ATOM 720 C CA . THR A 1 96 ? 7.879 -14.672 -8.594 1 98.94 96 THR A CA 1
ATOM 721 C C . THR A 1 96 ? 8.398 -16.047 -9 1 98.94 96 THR A C 1
ATOM 723 O O . THR A 1 96 ? 8.906 -16.234 -10.109 1 98.94 96 THR A O 1
ATOM 726 N N . LYS A 1 97 ? 8.406 -16.922 -8.039 1 98.94 97 LYS A N 1
ATOM 727 C CA . LYS A 1 97 ? 8.648 -18.344 -8.234 1 98.94 97 LYS A CA 1
ATOM 728 C C . LYS A 1 97 ? 7.395 -19.156 -7.93 1 98.94 97 LYS A C 1
ATOM 730 O O . LYS A 1 97 ? 6.797 -19.016 -6.863 1 98.94 97 LYS A O 1
ATOM 735 N N . VAL A 1 98 ? 7.051 -20.047 -8.891 1 98.94 98 VAL A N 1
ATOM 736 C CA . VAL A 1 98 ? 5.766 -20.719 -8.789 1 98.94 98 VAL A CA 1
ATOM 737 C C . VAL A 1 98 ? 5.973 -22.234 -8.938 1 98.94 98 VAL A C 1
ATOM 739 O O . VAL A 1 98 ? 6.609 -22.688 -9.891 1 98.94 98 VAL A O 1
ATOM 742 N N . LYS A 1 99 ? 5.449 -22.922 -7.988 1 98.88 99 LYS A N 1
ATOM 743 C CA . LYS A 1 99 ? 5.43 -24.391 -8.047 1 98.88 99 LYS A CA 1
ATOM 744 C C . LYS A 1 99 ? 4.039 -24.906 -8.398 1 98.88 99 LYS A C 1
ATOM 746 O O . LYS A 1 99 ? 3.111 -24.797 -7.594 1 98.88 99 LYS A O 1
ATOM 751 N N . VAL A 1 100 ? 3.916 -25.438 -9.531 1 98 100 VAL A N 1
ATOM 752 C CA . VAL A 1 100 ? 2.662 -25.984 -10.031 1 98 100 VAL A CA 1
ATOM 753 C C . VAL A 1 100 ? 2.939 -27.219 -10.875 1 98 100 VAL A C 1
ATOM 755 O O . VAL A 1 100 ? 3.799 -27.203 -11.758 1 98 100 VAL A O 1
ATOM 758 N N . ALA A 1 101 ? 2.236 -28.281 -10.648 1 96.88 101 ALA A N 1
ATOM 759 C CA . ALA A 1 101 ? 2.439 -29.531 -11.367 1 96.88 101 ALA A CA 1
ATOM 760 C C . ALA A 1 101 ? 1.783 -29.484 -12.742 1 96.88 101 ALA A C 1
ATOM 762 O O . ALA A 1 101 ? 0.638 -29.047 -12.875 1 96.88 101 ALA A O 1
ATOM 763 N N . GLY A 1 102 ? 2.508 -29.859 -13.703 1 97.25 102 GLY A N 1
ATOM 764 C CA . GLY A 1 102 ? 1.915 -30.172 -15 1 97.25 102 GLY A CA 1
ATOM 765 C C . GLY A 1 102 ? 1.758 -28.953 -15.891 1 97.25 102 GLY A C 1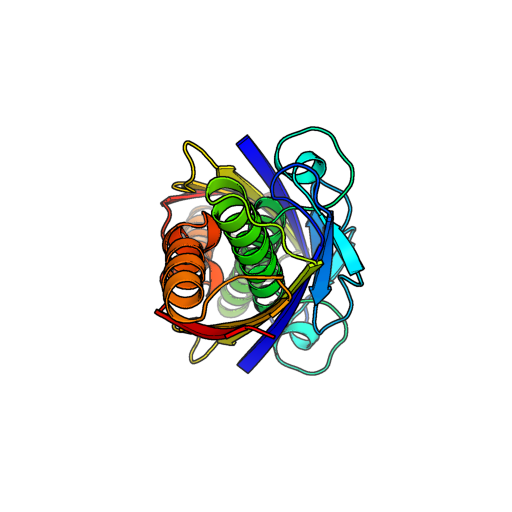
ATOM 766 O O . GLY A 1 102 ? 1.296 -29.062 -17.031 1 97.25 102 GLY A O 1
ATOM 767 N N . LEU A 1 103 ? 2.092 -27.812 -15.438 1 97.38 103 LEU A N 1
ATOM 768 C CA . LEU A 1 103 ? 1.937 -26.594 -16.203 1 97.38 103 LEU A CA 1
ATOM 769 C C . LEU A 1 103 ? 3.123 -26.391 -17.141 1 97.38 103 LEU A C 1
ATOM 771 O O . LEU A 1 103 ? 4.273 -26.578 -16.75 1 97.38 103 LEU A O 1
ATOM 775 N N . GLU A 1 104 ? 2.85 -26 -18.344 1 97.19 104 GLU A N 1
ATOM 776 C CA . GLU A 1 104 ? 3.896 -25.75 -19.328 1 97.19 104 GLU A CA 1
ATOM 777 C C . GLU A 1 104 ? 4.328 -24.281 -19.312 1 97.19 104 GLU A C 1
ATOM 779 O O . GLU A 1 104 ? 3.529 -23.406 -18.984 1 97.19 104 GLU A O 1
ATOM 784 N N . ASN A 1 105 ? 5.562 -24.031 -19.781 1 97.12 105 ASN A N 1
ATOM 785 C CA . ASN A 1 105 ? 6.191 -22.719 -19.641 1 97.12 105 ASN A CA 1
ATOM 786 C C . ASN A 1 105 ? 5.438 -21.656 -20.438 1 97.12 105 ASN A C 1
ATOM 788 O O . ASN A 1 105 ? 5.293 -20.531 -19.984 1 97.12 105 ASN A O 1
ATOM 792 N N . ASP A 1 106 ? 5.039 -21.938 -21.625 1 97.12 106 ASP A N 1
ATOM 793 C CA . ASP A 1 106 ? 4.363 -20.938 -22.438 1 97.12 106 ASP A CA 1
ATOM 794 C C . ASP A 1 106 ? 3.057 -20.484 -21.797 1 97.12 106 ASP A C 1
ATOM 796 O O . ASP A 1 106 ? 2.76 -19.281 -21.75 1 97.12 106 ASP A O 1
ATOM 800 N N . LYS A 1 107 ? 2.244 -21.484 -21.406 1 97.94 107 LYS A N 1
ATOM 801 C CA . LYS A 1 107 ? 0.994 -21.156 -20.719 1 97.94 107 LYS A CA 1
ATOM 802 C C . LYS A 1 107 ? 1.257 -20.406 -19.422 1 97.94 107 LYS A C 1
ATOM 804 O O . LYS A 1 107 ? 0.521 -19.469 -19.078 1 97.94 107 LYS A O 1
ATOM 809 N N . PHE A 1 108 ? 2.303 -20.844 -18.766 1 98.69 108 PHE A N 1
ATOM 810 C CA . PHE A 1 108 ? 2.715 -20.172 -17.531 1 98.69 108 PHE A CA 1
ATOM 811 C C . PHE A 1 108 ? 2.992 -18.688 -17.797 1 98.69 108 PHE A C 1
ATOM 813 O O . PHE A 1 108 ? 2.518 -17.828 -17.062 1 98.69 108 PHE A O 1
ATOM 820 N N . THR A 1 109 ? 3.693 -18.375 -18.812 1 98.56 109 THR A N 1
ATOM 821 C CA . THR A 1 109 ? 4.051 -17 -19.172 1 98.56 109 THR A CA 1
ATOM 822 C C . THR A 1 109 ? 2.801 -16.172 -19.422 1 98.56 109 THR A C 1
ATOM 824 O O . THR A 1 109 ? 2.711 -15.023 -18.984 1 98.56 109 THR A O 1
ATOM 827 N N . GLU A 1 110 ? 1.851 -16.719 -20.094 1 98.69 110 GLU A N 1
ATOM 828 C CA . GLU A 1 110 ? 0.589 -16.031 -20.344 1 98.69 110 GLU A CA 1
ATOM 829 C C . GLU A 1 110 ? -0.138 -15.719 -19.031 1 98.69 110 GLU A C 1
ATOM 831 O O . GLU A 1 110 ? -0.669 -14.625 -18.859 1 98.69 110 GLU A O 1
ATOM 836 N N . MET A 1 111 ? -0.184 -16.672 -18.141 1 98.88 111 MET A N 1
ATOM 837 C CA . MET A 1 111 ? -0.948 -16.547 -16.891 1 98.88 111 MET A CA 1
ATOM 838 C C . MET A 1 111 ? -0.324 -15.516 -15.969 1 98.88 111 MET A C 1
ATOM 840 O O . MET A 1 111 ? -1.035 -14.727 -15.344 1 98.88 111 MET A O 1
ATOM 844 N N . VAL A 1 112 ? 1.027 -15.516 -15.844 1 98.88 112 VAL A N 1
ATOM 845 C CA . VAL A 1 112 ? 1.672 -14.547 -14.961 1 98.88 112 VAL A CA 1
ATOM 846 C C . VAL A 1 112 ? 1.508 -13.141 -15.531 1 98.88 112 VAL A C 1
ATOM 848 O O . VAL A 1 112 ? 1.369 -12.172 -14.781 1 98.88 112 VAL A O 1
ATOM 851 N N . ASN A 1 113 ? 1.515 -13 -16.859 1 98.88 113 ASN A N 1
ATOM 852 C CA . ASN A 1 113 ? 1.294 -11.688 -17.453 1 98.88 113 ASN A CA 1
ATOM 853 C C . ASN A 1 113 ? -0.146 -11.219 -17.266 1 98.88 113 ASN A C 1
ATOM 855 O O . ASN A 1 113 ? -0.395 -10.031 -17.062 1 98.88 113 ASN A O 1
ATOM 859 N N . ASP A 1 114 ? -1.096 -12.133 -17.406 1 98.88 114 ASP A N 1
ATOM 860 C CA . ASP A 1 114 ? -2.488 -11.805 -17.109 1 98.88 114 ASP A CA 1
ATOM 861 C C . ASP A 1 114 ? -2.648 -11.281 -15.688 1 98.88 114 ASP A C 1
ATOM 863 O O . ASP A 1 114 ? -3.314 -10.266 -15.461 1 98.88 114 ASP A O 1
ATOM 867 N N . ALA A 1 115 ? -2.039 -11.953 -14.727 1 98.88 115 ALA A N 1
ATOM 868 C CA . ALA A 1 115 ? -2.107 -11.562 -13.32 1 98.88 115 ALA A CA 1
ATOM 869 C C . ALA A 1 115 ? -1.478 -10.188 -13.109 1 98.88 115 ALA A C 1
ATOM 871 O O . ALA A 1 115 ? -2.037 -9.344 -12.398 1 98.88 115 ALA A O 1
ATOM 872 N N . LYS A 1 116 ? -0.317 -9.945 -13.703 1 98.94 116 LYS A N 1
ATOM 873 C CA . LYS A 1 116 ? 0.367 -8.664 -13.609 1 98.94 116 LYS A CA 1
ATOM 874 C C . LYS A 1 116 ? -0.512 -7.531 -14.133 1 98.94 116 LYS A C 1
ATOM 876 O O . LYS A 1 116 ? -0.631 -6.48 -13.5 1 98.94 116 LYS A O 1
ATOM 881 N N . ASP A 1 117 ? -1.181 -7.785 -15.273 1 98.62 117 ASP A N 1
ATOM 882 C CA . ASP A 1 117 ? -1.878 -6.723 -15.984 1 98.62 117 ASP A CA 1
ATOM 883 C C . ASP A 1 117 ? -3.246 -6.449 -15.367 1 98.62 117 ASP A C 1
ATOM 885 O O . ASP A 1 117 ? -3.777 -5.344 -15.484 1 98.62 117 ASP A O 1
ATOM 889 N N . ASN A 1 118 ? -3.771 -7.441 -14.578 1 98.62 118 ASN A N 1
ATOM 890 C CA . ASN A 1 118 ? -5.203 -7.312 -14.328 1 98.62 118 ASN A CA 1
ATOM 891 C C . ASN A 1 118 ? -5.516 -7.379 -12.828 1 98.62 118 ASN A C 1
ATOM 893 O O . ASN A 1 118 ? -6.668 -7.238 -12.43 1 98.62 118 ASN A O 1
ATOM 897 N N . CYS A 1 119 ? -4.527 -7.629 -12.016 1 98.75 119 CYS A N 1
ATOM 898 C CA . CYS A 1 119 ? -4.91 -7.496 -10.617 1 98.75 119 CYS A CA 1
ATOM 899 C C . CYS A 1 119 ? -5.203 -6.043 -10.266 1 98.75 119 CYS A C 1
ATOM 901 O O . CYS A 1 119 ? -4.629 -5.129 -10.859 1 98.75 119 CYS A O 1
ATOM 903 N N . PRO A 1 120 ? -6.066 -5.785 -9.281 1 98.88 120 PRO A N 1
ATOM 904 C CA . PRO A 1 120 ? -6.527 -4.434 -8.945 1 98.88 120 PRO A CA 1
ATOM 905 C C . PRO A 1 120 ? -5.383 -3.496 -8.578 1 98.88 120 PRO A C 1
ATOM 907 O O . PRO A 1 120 ? -5.398 -2.32 -8.945 1 98.88 120 PRO A O 1
ATOM 910 N N . ILE A 1 121 ? -4.328 -3.998 -7.84 1 98.94 121 ILE A N 1
ATOM 911 C CA . ILE A 1 121 ? -3.246 -3.125 -7.398 1 98.94 121 ILE A CA 1
ATOM 912 C C . ILE A 1 121 ? -2.354 -2.768 -8.586 1 98.94 121 ILE A C 1
ATOM 914 O O . ILE A 1 121 ? -1.903 -1.627 -8.711 1 98.94 121 ILE A O 1
ATOM 918 N N . SER A 1 122 ? -2.117 -3.703 -9.477 1 98.88 122 SER A N 1
ATOM 919 C CA . SER A 1 122 ? -1.379 -3.365 -10.688 1 98.88 122 SER A CA 1
ATOM 920 C C . SER A 1 122 ? -2.078 -2.262 -11.469 1 98.88 122 SER A C 1
ATOM 922 O O . SER A 1 122 ? -1.43 -1.326 -11.945 1 98.88 122 SER A O 1
ATOM 924 N N . LYS A 1 123 ? -3.365 -2.348 -11.633 1 98.75 123 LYS A N 1
ATOM 925 C CA . LYS A 1 123 ? -4.125 -1.351 -12.383 1 98.75 123 LYS A CA 1
ATOM 926 C C . LYS A 1 123 ? -4.074 0.009 -11.688 1 98.75 123 LYS A C 1
ATOM 928 O O . LYS A 1 123 ? -4.156 1.049 -12.344 1 98.75 123 LYS A O 1
ATOM 933 N N . LEU A 1 124 ? -3.922 -0.018 -10.422 1 98.88 124 LEU A N 1
ATOM 934 C CA . LEU A 1 124 ? -3.949 1.184 -9.594 1 98.88 124 LEU A CA 1
ATOM 935 C C . LEU A 1 124 ? -2.633 1.946 -9.703 1 98.88 124 LEU A C 1
ATOM 937 O O . LEU A 1 124 ? -2.613 3.176 -9.602 1 98.88 124 LEU A O 1
ATOM 941 N N . LEU A 1 125 ? -1.503 1.243 -9.883 1 98.88 125 LEU A N 1
ATOM 942 C CA . LEU A 1 125 ? -0.183 1.862 -9.828 1 98.88 125 LEU A CA 1
ATOM 943 C C . LEU A 1 125 ? 0.168 2.516 -11.164 1 98.88 125 LEU A C 1
ATOM 945 O O . LEU A 1 125 ? 0.202 1.845 -12.195 1 98.88 125 LEU A O 1
ATOM 949 N N . ASP A 1 126 ? 0.414 3.859 -11.156 1 98.62 126 ASP A N 1
ATOM 950 C CA . ASP A 1 126 ? 0.922 4.594 -12.312 1 98.62 126 ASP A CA 1
ATOM 951 C C . ASP A 1 126 ? 2.445 4.504 -12.391 1 98.62 126 ASP A C 1
ATOM 953 O O . ASP A 1 126 ? 3.141 5.508 -12.211 1 98.62 126 ASP A O 1
ATOM 957 N N . ALA A 1 127 ? 2.963 3.35 -12.68 1 98.69 127 ALA A N 1
ATOM 958 C CA . ALA A 1 127 ? 4.383 3.012 -12.766 1 98.69 127 ALA A CA 1
ATOM 959 C C . ALA A 1 127 ? 4.605 1.832 -13.703 1 98.69 127 ALA A C 1
ATOM 961 O O . ALA A 1 127 ? 3.691 1.043 -13.953 1 98.69 127 ALA A O 1
ATOM 962 N N . LYS A 1 128 ? 5.773 1.766 -14.289 1 98.69 128 LYS A N 1
ATOM 963 C CA . LYS A 1 128 ? 6.148 0.572 -15.039 1 98.69 128 LYS A CA 1
ATOM 964 C C . LYS A 1 128 ? 6.301 -0.635 -14.117 1 98.69 128 LYS A C 1
ATOM 966 O O . LYS A 1 128 ? 7.047 -0.584 -13.141 1 98.69 128 LYS A O 1
ATOM 971 N N . ILE A 1 129 ? 5.598 -1.71 -14.422 1 98.88 129 ILE A N 1
ATOM 972 C CA . ILE A 1 129 ? 5.684 -2.938 -13.641 1 98.88 129 ILE A CA 1
ATOM 973 C C . ILE A 1 129 ? 6.543 -3.963 -14.383 1 98.88 129 ILE A C 1
ATOM 975 O O . ILE A 1 129 ? 6.168 -4.441 -15.453 1 98.88 129 ILE A O 1
ATOM 979 N N . ASN A 1 130 ? 7.664 -4.281 -13.82 1 98.88 130 ASN A N 1
ATOM 980 C CA . ASN A 1 130 ? 8.562 -5.309 -14.344 1 98.88 130 ASN A CA 1
ATOM 981 C C . ASN A 1 130 ? 8.297 -6.664 -13.688 1 98.88 130 ASN A C 1
ATOM 983 O O . ASN A 1 130 ? 8.109 -6.746 -12.477 1 98.88 130 ASN A O 1
ATOM 987 N N . LEU A 1 131 ? 8.289 -7.703 -14.547 1 98.88 131 LEU A N 1
ATOM 988 C CA . LEU A 1 131 ? 7.984 -9.031 -14.016 1 98.88 131 LEU A CA 1
ATOM 989 C C . LEU A 1 131 ? 9.078 -10.023 -14.375 1 98.88 131 LEU A C 1
ATOM 991 O O . LEU A 1 131 ? 9.492 -10.117 -15.531 1 98.88 131 LEU A O 1
ATOM 995 N N . GLU A 1 132 ? 9.609 -10.664 -13.391 1 98.88 132 GLU A N 1
ATOM 996 C CA . GLU A 1 132 ? 10.406 -11.875 -13.531 1 98.88 132 GLU A CA 1
ATOM 997 C C . GLU A 1 132 ? 9.688 -13.078 -12.914 1 98.88 132 GLU A C 1
ATOM 999 O O . GLU A 1 132 ? 9.398 -13.094 -11.719 1 98.88 132 GLU A O 1
ATOM 1004 N N . ALA A 1 133 ? 9.445 -14.086 -13.75 1 98.88 133 ALA A N 1
ATOM 1005 C CA . ALA A 1 133 ? 8.68 -15.242 -13.281 1 98.88 133 ALA A CA 1
ATOM 1006 C C . ALA A 1 133 ? 9.391 -16.547 -13.625 1 98.88 133 ALA A C 1
ATOM 1008 O O . ALA A 1 133 ? 9.945 -16.688 -14.719 1 98.88 133 ALA A O 1
ATOM 1009 N N . GLU A 1 134 ? 9.391 -17.406 -12.68 1 98.75 134 GLU A N 1
ATOM 1010 C CA . GLU A 1 134 ? 9.992 -18.719 -12.883 1 98.75 134 GLU A CA 1
ATOM 1011 C C . GLU A 1 134 ? 9.031 -19.828 -12.469 1 98.75 134 GLU A C 1
ATOM 1013 O O . GLU A 1 134 ? 8.469 -19.797 -11.375 1 98.75 134 GLU A O 1
ATOM 1018 N N . LEU A 1 135 ? 8.859 -20.766 -13.367 1 98.62 135 LEU A N 1
ATOM 1019 C CA . LEU A 1 135 ? 8.133 -21.984 -13.062 1 98.62 135 LEU A CA 1
ATOM 1020 C C . LEU A 1 135 ? 9.07 -23.062 -12.531 1 98.62 135 LEU A C 1
ATOM 1022 O O . LEU A 1 135 ? 10.086 -23.375 -13.164 1 98.62 135 LEU A O 1
ATOM 1026 N N . LEU A 1 136 ? 8.797 -23.547 -11.391 1 96.94 136 LEU A N 1
ATOM 1027 C CA . LEU A 1 136 ? 9.672 -24.516 -10.734 1 96.94 136 LEU A CA 1
ATOM 1028 C C . LEU A 1 136 ? 9.141 -25.938 -10.891 1 96.94 136 LEU A C 1
ATOM 1030 O O . LEU A 1 136 ? 7.926 -26.141 -10.914 1 96.94 136 LEU A O 1
ATOM 1034 N N . MET B 1 1 ? 15.914 4.926 -3.518 1 95.19 1 MET B N 1
ATOM 1035 C CA . MET B 1 1 ? 15.703 3.965 -2.439 1 95.19 1 MET B CA 1
ATOM 1036 C C . MET B 1 1 ? 14.82 2.812 -2.902 1 95.19 1 MET B C 1
ATOM 1038 O O . MET B 1 1 ? 13.867 3.02 -3.65 1 95.19 1 MET B O 1
ATOM 1042 N N . LYS B 1 2 ? 15.227 1.605 -2.365 1 97.81 2 LYS B N 1
ATOM 1043 C CA . LYS B 1 2 ? 14.461 0.406 -2.697 1 97.81 2 LYS B CA 1
ATOM 1044 C C . LYS B 1 2 ? 13.906 -0.26 -1.439 1 97.81 2 LYS B C 1
ATOM 1046 O O . LYS B 1 2 ? 14.648 -0.511 -0.487 1 97.81 2 LYS B O 1
ATOM 1051 N N . ARG B 1 3 ? 12.531 -0.523 -1.431 1 98.62 3 ARG B N 1
ATOM 1052 C CA . ARG B 1 3 ? 11.875 -1.256 -0.35 1 98.62 3 ARG B CA 1
ATOM 1053 C C . ARG B 1 3 ? 11.156 -2.49 -0.881 1 98.62 3 ARG B C 1
ATOM 1055 O O . ARG B 1 3 ? 10.648 -2.484 -2.004 1 98.62 3 ARG B O 1
ATOM 1062 N N . LYS B 1 4 ? 11.156 -3.518 0.016 1 98.81 4 LYS B N 1
ATOM 1063 C CA . LYS B 1 4 ? 10.664 -4.797 -0.487 1 98.81 4 LYS B CA 1
ATOM 1064 C C . LYS B 1 4 ? 9.617 -5.391 0.454 1 98.81 4 LYS B C 1
ATOM 1066 O O . LYS B 1 4 ? 9.586 -5.066 1.644 1 98.81 4 LYS B O 1
ATOM 1071 N N . ALA B 1 5 ? 8.797 -6.246 -0.139 1 98.94 5 ALA B N 1
ATOM 1072 C CA . ALA B 1 5 ? 7.875 -7.117 0.588 1 98.94 5 ALA B CA 1
ATOM 1073 C C . ALA B 1 5 ? 7.656 -8.43 -0.159 1 98.94 5 ALA B C 1
ATOM 1075 O O . ALA B 1 5 ? 7.953 -8.531 -1.352 1 98.94 5 ALA B O 1
ATOM 1076 N N . THR B 1 6 ? 7.203 -9.445 0.605 1 98.94 6 THR B N 1
ATOM 1077 C CA . THR B 1 6 ? 7.023 -10.758 0.008 1 98.94 6 THR B CA 1
ATOM 1078 C C . THR B 1 6 ? 5.648 -11.328 0.352 1 98.94 6 THR B C 1
ATOM 1080 O O . THR B 1 6 ? 5.164 -11.156 1.475 1 98.94 6 THR B O 1
ATOM 1083 N N . ALA B 1 7 ? 5.082 -11.938 -0.636 1 98.94 7 ALA B N 1
ATOM 1084 C CA . ALA B 1 7 ? 3.873 -12.734 -0.452 1 98.94 7 ALA B CA 1
ATOM 1085 C C . ALA B 1 7 ? 4.133 -14.203 -0.762 1 98.94 7 ALA B C 1
ATOM 1087 O O . ALA B 1 7 ? 4.809 -14.531 -1.741 1 98.94 7 ALA B O 1
ATOM 1088 N N . VAL B 1 8 ? 3.639 -15.094 0.095 1 98.94 8 VAL B N 1
ATOM 1089 C CA . VAL B 1 8 ? 3.633 -16.531 -0.165 1 98.94 8 VAL B CA 1
ATOM 1090 C C . VAL B 1 8 ? 2.197 -17.047 -0.183 1 98.94 8 VAL B C 1
ATOM 1092 O O . VAL B 1 8 ? 1.461 -16.891 0.794 1 98.94 8 VAL B O 1
ATOM 1095 N N . TRP B 1 9 ? 1.837 -17.641 -1.305 1 98.94 9 TRP B N 1
ATOM 1096 C CA . TRP B 1 9 ? 0.487 -18.156 -1.481 1 98.94 9 TRP B CA 1
ATOM 1097 C C . TRP B 1 9 ? 0.516 -19.672 -1.704 1 98.94 9 TRP B C 1
ATOM 1099 O O . TRP B 1 9 ? 1.365 -20.172 -2.439 1 98.94 9 TRP B O 1
ATOM 1109 N N . LYS B 1 10 ? -0.385 -20.312 -1.026 1 98.81 10 LYS B N 1
ATOM 1110 C CA . LYS B 1 10 ? -0.541 -21.75 -1.24 1 98.81 10 LYS B CA 1
ATOM 1111 C C . LYS B 1 10 ? -1.997 -22.109 -1.519 1 98.81 10 LYS B C 1
ATOM 1113 O O . LYS B 1 10 ? -2.898 -21.688 -0.795 1 98.81 10 LYS B O 1
ATOM 1118 N N . GLY B 1 11 ? -2.162 -22.891 -2.625 1 98.31 11 GLY B N 1
ATOM 1119 C CA . GLY B 1 11 ? -3.49 -23.422 -2.902 1 98.31 11 GLY B CA 1
ATOM 1120 C C . GLY B 1 11 ? -4.227 -22.641 -3.973 1 98.31 11 GLY B C 1
ATOM 1121 O O . GLY B 1 11 ? -3.607 -21.922 -4.77 1 98.31 11 GLY B O 1
ATOM 1122 N N . ALA B 1 12 ? -5.582 -22.844 -4.047 1 97.69 12 ALA B N 1
ATOM 1123 C CA . ALA B 1 12 ? -6.438 -22.25 -5.074 1 97.69 12 ALA B CA 1
ATOM 1124 C C . ALA B 1 12 ? -6.758 -20.797 -4.754 1 97.69 12 ALA B C 1
ATOM 1126 O O . ALA B 1 12 ? -6.438 -20.312 -3.666 1 97.69 12 ALA B O 1
ATOM 1127 N N . GLY B 1 13 ? -7.375 -20.156 -5.754 1 97 13 GLY B N 1
ATOM 1128 C CA . GLY B 1 13 ? -7.688 -18.734 -5.594 1 97 13 GLY B CA 1
ATOM 1129 C C . GLY B 1 13 ? -8.609 -18.469 -4.418 1 97 13 GLY B C 1
ATOM 1130 O O . GLY B 1 13 ? -8.297 -17.641 -3.559 1 97 13 GLY B O 1
ATOM 1131 N N . LYS B 1 14 ? -9.617 -19.188 -4.328 1 96.62 14 LYS B N 1
ATOM 1132 C CA . LYS B 1 14 ? -10.648 -18.891 -3.334 1 96.62 14 LYS B CA 1
ATOM 1133 C C . LYS B 1 14 ? -10.312 -19.531 -1.988 1 96.62 14 LYS B C 1
ATOM 1135 O O . LYS B 1 14 ? -10.477 -18.906 -0.94 1 96.62 14 LYS B O 1
ATOM 1140 N N . THR B 1 15 ? -9.805 -20.719 -1.963 1 97.25 15 THR B N 1
ATOM 1141 C CA . THR B 1 15 ? -9.641 -21.469 -0.73 1 97.25 15 THR B CA 1
ATOM 1142 C C . THR B 1 15 ? -8.188 -21.422 -0.26 1 97.25 15 THR B C 1
ATOM 1144 O O . THR B 1 15 ? -7.871 -21.875 0.846 1 97.25 15 THR B O 1
ATOM 1147 N N . GLY B 1 16 ? -7.301 -20.938 -1.102 1 98.25 16 GLY B N 1
ATOM 1148 C CA . GLY B 1 16 ? -5.895 -20.844 -0.742 1 98.25 16 GLY B CA 1
ATOM 1149 C C . GLY B 1 16 ? -5.629 -19.875 0.39 1 98.25 16 GLY B C 1
ATOM 1150 O O . GLY B 1 16 ? -6.547 -19.219 0.885 1 98.25 16 GLY B O 1
ATOM 1151 N N . LYS B 1 17 ? -4.363 -19.891 0.815 1 98 17 LYS B N 1
ATOM 1152 C CA . LYS B 1 17 ? -3.926 -19.047 1.926 1 98 17 LYS B CA 1
ATOM 1153 C C . LYS B 1 17 ? -2.617 -18.328 1.593 1 98 17 LYS B C 1
ATOM 1155 O O . LYS B 1 17 ? -1.712 -18.922 1.005 1 98 17 LYS B O 1
ATOM 1160 N N . GLY B 1 18 ? -2.637 -17.078 2.008 1 98.75 18 GLY B N 1
ATOM 1161 C CA . GLY B 1 18 ? -1.432 -16.297 1.774 1 98.75 18 GLY B CA 1
ATOM 1162 C C . GLY B 1 18 ? -0.884 -15.656 3.035 1 98.75 18 GLY B C 1
ATOM 1163 O O . GLY B 1 18 ? -1.597 -15.531 4.031 1 98.75 18 GLY B O 1
ATOM 1164 N N . THR B 1 19 ? 0.376 -15.328 2.977 1 98.94 19 THR B N 1
ATOM 1165 C CA . THR B 1 19 ? 1.019 -14.531 4.016 1 98.94 19 THR B CA 1
ATOM 1166 C C . THR B 1 19 ? 1.843 -13.406 3.402 1 98.94 19 THR B C 1
ATOM 1168 O O . THR B 1 19 ? 2.332 -13.531 2.277 1 98.94 19 THR B O 1
ATOM 1171 N N . LEU B 1 20 ? 1.95 -12.336 4.137 1 98.94 20 LEU B N 1
ATOM 1172 C CA . LEU B 1 20 ? 2.717 -11.164 3.721 1 98.94 20 LEU B CA 1
ATOM 1173 C C . LEU B 1 20 ? 3.822 -10.859 4.723 1 98.94 20 LEU B C 1
ATOM 1175 O O . LEU B 1 20 ? 3.613 -10.953 5.934 1 98.94 20 LEU B O 1
ATOM 1179 N N . SER B 1 21 ? 4.977 -10.516 4.238 1 98.94 21 SER B N 1
ATOM 1180 C CA . SER B 1 21 ? 6.098 -10.047 5.043 1 98.94 21 SER B CA 1
ATOM 1181 C C . SER B 1 21 ? 6.746 -8.82 4.422 1 98.94 21 SER B C 1
ATOM 1183 O O . SER B 1 21 ? 6.891 -8.734 3.199 1 98.94 21 SER B O 1
ATOM 1185 N N . THR B 1 22 ? 7.133 -7.852 5.266 1 98.81 22 THR B N 1
ATOM 1186 C CA . THR B 1 22 ? 7.812 -6.648 4.793 1 98.81 22 THR B CA 1
ATOM 1187 C C . THR B 1 22 ? 9.273 -6.645 5.23 1 98.81 22 THR B C 1
ATOM 1189 O O . THR B 1 22 ? 9.641 -7.332 6.184 1 98.81 22 THR B O 1
ATOM 1192 N N . GLN B 1 23 ? 10.062 -5.902 4.531 1 98.38 23 GLN B N 1
ATOM 1193 C CA . GLN B 1 23 ? 11.484 -5.785 4.824 1 98.38 23 GLN B CA 1
ATOM 1194 C C . GLN B 1 23 ? 11.711 -5.32 6.258 1 98.38 23 GLN B C 1
ATOM 1196 O O . GLN B 1 23 ? 12.641 -5.781 6.926 1 98.38 23 GLN B O 1
ATOM 1201 N N . SER B 1 24 ? 10.891 -4.414 6.777 1 97.94 24 SER B N 1
ATOM 1202 C CA . SER B 1 24 ? 11.023 -3.865 8.125 1 97.94 24 SER B CA 1
ATOM 1203 C C . SER B 1 24 ? 10.664 -4.906 9.18 1 97.94 24 SER B C 1
ATOM 1205 O O . SER B 1 24 ? 10.984 -4.73 10.359 1 97.94 24 SER B O 1
ATOM 1207 N N . GLY B 1 25 ? 9.891 -5.918 8.781 1 98.31 25 GLY B N 1
ATOM 1208 C CA . GLY B 1 25 ? 9.406 -6.922 9.719 1 98.31 25 GLY B CA 1
ATOM 1209 C C . GLY B 1 25 ? 8.086 -6.555 10.367 1 98.31 25 GLY B C 1
ATOM 1210 O O . GLY B 1 25 ? 7.527 -7.332 11.141 1 98.31 25 GLY B O 1
ATOM 1211 N N . VAL B 1 26 ? 7.52 -5.418 10.008 1 98.44 26 VAL B N 1
ATOM 1212 C CA . VAL B 1 26 ? 6.27 -5.008 10.641 1 98.44 26 VAL B CA 1
ATOM 1213 C C . VAL B 1 26 ? 5.156 -5.988 10.273 1 98.44 26 VAL B C 1
ATOM 1215 O O . VAL B 1 26 ? 4.242 -6.227 11.07 1 98.44 26 VAL B O 1
ATOM 1218 N N . LEU B 1 27 ? 5.18 -6.395 9.047 1 98.75 27 LEU B N 1
ATOM 1219 C CA . LEU B 1 27 ? 4.445 -7.598 8.68 1 98.75 27 LEU B CA 1
ATOM 1220 C C . LEU B 1 27 ? 5.367 -8.812 8.656 1 98.75 27 LEU B C 1
ATOM 1222 O O . LEU B 1 27 ? 6.441 -8.773 8.055 1 98.75 27 LEU B O 1
ATOM 1226 N N . LYS B 1 28 ? 5.047 -9.812 9.328 1 98.75 28 LYS B N 1
ATOM 1227 C CA . LYS B 1 28 ? 5.789 -11.07 9.359 1 98.75 28 LYS B CA 1
ATOM 1228 C C . LYS B 1 28 ? 4.852 -12.266 9.234 1 98.75 28 LYS B C 1
ATOM 1230 O O . LYS B 1 28 ? 4.223 -12.68 10.211 1 98.75 28 LYS B O 1
ATOM 1235 N N . ASP B 1 29 ? 4.801 -12.828 8.062 1 98.81 29 ASP B N 1
ATOM 1236 C CA . ASP B 1 29 ? 3.898 -13.938 7.75 1 98.81 29 ASP B CA 1
ATOM 1237 C C . ASP B 1 29 ? 2.465 -13.609 8.156 1 98.81 29 ASP B C 1
ATOM 1239 O O . ASP B 1 29 ? 1.798 -14.414 8.805 1 98.81 29 ASP B O 1
ATOM 1243 N N . SER B 1 30 ? 2.041 -12.398 7.961 1 98.81 30 SER B N 1
ATOM 1244 C CA . SER B 1 30 ? 0.686 -11.961 8.281 1 98.81 30 SER B CA 1
ATOM 1245 C C . SER B 1 30 ? -0.329 -12.555 7.305 1 98.81 30 SER B C 1
ATOM 1247 O O . SER B 1 30 ? -0.157 -12.461 6.09 1 98.81 30 SER B O 1
ATOM 1249 N N . ASN B 1 31 ? -1.355 -13.016 7.805 1 98.62 31 ASN B N 1
ATOM 1250 C CA . ASN B 1 31 ? -2.33 -13.758 7.012 1 98.62 31 ASN B CA 1
ATOM 1251 C C . ASN B 1 31 ? -3.115 -12.836 6.086 1 9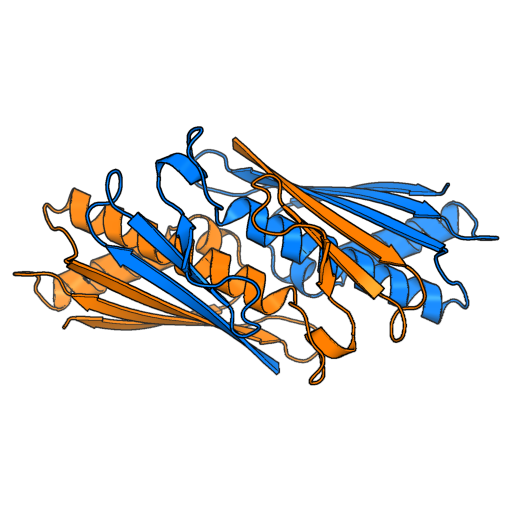8.62 31 ASN B C 1
ATOM 1253 O O . ASN B 1 31 ? -3.471 -11.719 6.473 1 98.62 31 ASN B O 1
ATOM 1257 N N . TYR B 1 32 ? -3.355 -13.305 4.875 1 98.56 32 TYR B N 1
ATOM 1258 C CA . TYR B 1 32 ? -4.359 -12.742 3.973 1 98.56 32 TYR B CA 1
ATOM 1259 C C . TYR B 1 32 ? -4.945 -13.82 3.072 1 98.56 32 TYR B C 1
ATOM 1261 O O . TYR B 1 32 ? -4.352 -14.891 2.9 1 98.56 32 TYR B O 1
ATOM 1269 N N . GLY B 1 33 ? -6.02 -13.617 2.568 1 98.38 33 GLY B N 1
ATOM 1270 C CA . GLY B 1 33 ? -6.738 -14.547 1.708 1 98.38 33 GLY B CA 1
ATOM 1271 C C . GLY B 1 33 ? -8.055 -13.992 1.2 1 98.38 33 GLY B C 1
ATOM 1272 O O . GLY B 1 33 ? -8.367 -12.812 1.412 1 98.38 33 GLY B O 1
ATOM 1273 N N . PHE B 1 34 ? -8.789 -14.906 0.553 1 98.19 34 PHE B N 1
ATOM 1274 C CA . PHE B 1 34 ? -10.062 -14.5 -0.024 1 98.19 34 PHE B CA 1
ATOM 1275 C C . PHE B 1 34 ? -11.016 -14 1.061 1 98.19 34 PHE B C 1
ATOM 1277 O O . PHE B 1 34 ? -11.656 -12.969 0.901 1 98.19 34 PHE B O 1
ATOM 1284 N N . SER B 1 35 ? -11.07 -14.727 2.102 1 97.19 35 SER B N 1
ATOM 1285 C CA . SER B 1 35 ? -12.016 -14.406 3.164 1 97.19 35 SER B CA 1
ATOM 1286 C C . SER B 1 35 ? -11.648 -13.086 3.842 1 97.19 35 SER B C 1
ATOM 1288 O O . SER B 1 35 ? -12.523 -12.258 4.113 1 97.19 35 SER B O 1
ATOM 1290 N N . SER B 1 36 ? -10.367 -12.828 4.133 1 97.25 36 SER B N 1
ATOM 1291 C CA . SER B 1 36 ? -9.953 -11.586 4.773 1 97.25 36 SER B CA 1
ATOM 1292 C C . SER B 1 36 ? -10.109 -10.398 3.83 1 97.25 36 SER B C 1
ATOM 1294 O O . SER B 1 36 ? -10.352 -9.273 4.273 1 97.25 36 SER B O 1
ATOM 1296 N N . ARG B 1 37 ? -10.055 -10.617 2.59 1 98.12 37 ARG B N 1
ATOM 1297 C CA . ARG B 1 37 ? -10.07 -9.539 1.604 1 98.12 37 ARG B CA 1
ATOM 1298 C C . ARG B 1 37 ? -11.5 -9.188 1.205 1 98.12 37 ARG B C 1
ATOM 1300 O O . ARG B 1 37 ? -11.844 -8.016 1.091 1 98.12 37 ARG B O 1
ATOM 1307 N N . PHE B 1 38 ? -12.406 -10.219 1.085 1 97.31 38 PHE B N 1
ATOM 1308 C CA . PHE B 1 38 ? -13.695 -9.969 0.439 1 97.31 38 PHE B CA 1
ATOM 1309 C C . PHE B 1 38 ? -14.844 -10.312 1.375 1 97.31 38 PHE B C 1
ATOM 1311 O O . PHE B 1 38 ? -16 -10.008 1.082 1 97.31 38 PHE B O 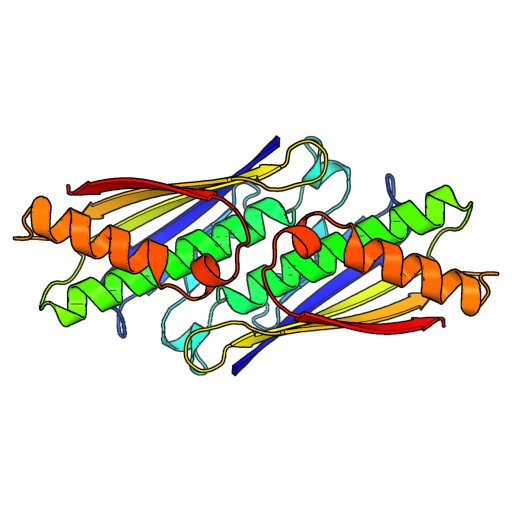1
ATOM 1318 N N . GLU B 1 39 ? -14.461 -10.984 2.436 1 95.69 39 GLU B N 1
ATOM 1319 C CA . GLU B 1 39 ? -15.469 -11.391 3.408 1 95.69 39 GLU B CA 1
ATOM 1320 C C . GLU B 1 39 ? -15.117 -10.898 4.809 1 95.69 39 GLU B C 1
ATOM 1322 O O . GLU B 1 39 ? -14.648 -9.766 4.977 1 95.69 39 GLU B O 1
ATOM 1327 N N . ASP B 1 40 ? -15.391 -11.727 5.871 1 92.12 40 ASP B N 1
ATOM 1328 C CA . ASP B 1 40 ? -15.188 -11.266 7.242 1 92.12 40 ASP B CA 1
ATOM 1329 C C . ASP B 1 40 ? -14.094 -12.07 7.941 1 92.12 40 ASP B C 1
ATOM 1331 O O . ASP B 1 40 ? -14.117 -12.227 9.164 1 92.12 40 ASP B O 1
ATOM 1335 N N . GLY B 1 41 ? -13.289 -12.594 7.145 1 94.25 41 GLY B N 1
ATOM 1336 C CA . GLY B 1 41 ? -12.219 -13.391 7.727 1 94.25 41 GLY B CA 1
ATOM 1337 C C . GLY B 1 41 ? -11.109 -12.547 8.328 1 94.25 41 GLY B C 1
ATOM 1338 O O . GLY B 1 41 ? -11.008 -11.352 8.047 1 94.25 41 GLY B O 1
ATOM 1339 N N . GLU B 1 42 ? -10.305 -13.195 9.109 1 96.19 42 GLU B N 1
ATOM 1340 C CA . GLU B 1 42 ? -9.172 -12.531 9.75 1 96.19 42 GLU B CA 1
ATOM 1341 C C . GLU B 1 42 ? -8.008 -12.367 8.781 1 96.19 42 GLU B C 1
ATOM 1343 O O . GLU B 1 42 ? -7.738 -13.25 7.969 1 96.19 42 GLU B O 1
ATOM 1348 N N . GLY B 1 43 ? -7.27 -11.195 8.992 1 98 43 GLY B N 1
ATOM 1349 C CA . GLY B 1 43 ? -6.121 -10.922 8.141 1 98 43 GLY B CA 1
ATOM 1350 C C . GLY B 1 43 ? -6.203 -9.578 7.445 1 98 43 GLY B C 1
ATOM 1351 O O . GLY B 1 43 ? -7.215 -8.875 7.555 1 98 43 GLY B O 1
ATOM 1352 N N . THR B 1 44 ? -5.195 -9.258 6.77 1 98.69 44 THR B N 1
ATOM 1353 C CA . THR B 1 44 ? -5.125 -7.988 6.055 1 98.69 44 THR B CA 1
ATOM 1354 C C . THR B 1 44 ? -5.559 -8.156 4.602 1 98.69 44 THR B C 1
ATOM 1356 O O . THR B 1 44 ? -6.145 -9.18 4.238 1 98.69 44 THR B O 1
ATOM 1359 N N . ASN B 1 45 ? -5.422 -7.145 3.828 1 98.75 45 ASN B N 1
ATOM 1360 C CA . ASN B 1 45 ? -5.707 -7.117 2.398 1 98.75 45 ASN B CA 1
ATOM 1361 C C . ASN B 1 45 ? -4.945 -6 1.695 1 98.75 45 ASN B C 1
ATOM 1363 O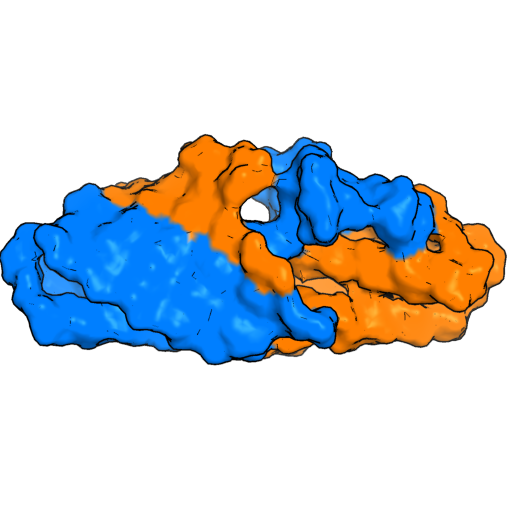 O . ASN B 1 45 ? -4.531 -5.027 2.332 1 98.75 45 ASN B O 1
ATOM 1367 N N . PRO B 1 46 ? -4.758 -6.172 0.417 1 98.88 46 PRO B N 1
ATOM 1368 C CA . PRO B 1 46 ? -3.99 -5.176 -0.336 1 98.88 46 PRO B CA 1
ATOM 1369 C C . PRO B 1 46 ? -4.562 -3.768 -0.208 1 98.88 46 PRO B C 1
ATOM 1371 O O . PRO B 1 46 ? -3.809 -2.795 -0.129 1 98.88 46 PRO B O 1
ATOM 1374 N N . GLU B 1 47 ? -5.855 -3.605 -0.162 1 98.88 47 GLU B N 1
ATOM 1375 C CA . GLU B 1 47 ? -6.508 -2.299 -0.199 1 98.88 47 GLU B CA 1
ATOM 1376 C C . GLU B 1 47 ? -6.211 -1.499 1.066 1 98.88 47 GLU B C 1
ATOM 1378 O O . GLU B 1 47 ? -5.867 -0.317 0.995 1 98.88 47 GLU B O 1
ATOM 1383 N N . GLU B 1 48 ? -6.312 -2.098 2.268 1 98.88 48 GLU B N 1
ATOM 1384 C CA . GLU B 1 48 ? -6.039 -1.333 3.48 1 98.88 48 GLU B CA 1
ATOM 1385 C C . GLU B 1 48 ? -4.551 -1.018 3.611 1 98.88 48 GLU B C 1
ATOM 1387 O O . GLU B 1 48 ? -4.176 -0.006 4.207 1 98.88 48 GLU B O 1
ATOM 1392 N N . LEU B 1 49 ? -3.65 -1.884 3.039 1 98.94 49 LEU B N 1
ATOM 1393 C CA . LEU B 1 49 ? -2.217 -1.607 3.057 1 98.94 49 LEU B CA 1
ATOM 1394 C C . LEU B 1 49 ? -1.887 -0.398 2.189 1 98.94 49 LEU B C 1
ATOM 1396 O O . LEU B 1 49 ? -1.066 0.44 2.57 1 98.94 49 LEU B O 1
ATOM 1400 N N . VAL B 1 50 ? -2.535 -0.292 0.995 1 98.94 50 VAL B N 1
ATOM 1401 C CA . VAL B 1 50 ? -2.398 0.907 0.174 1 98.94 50 VAL B CA 1
ATOM 1402 C C . VAL B 1 50 ? -2.916 2.121 0.944 1 98.94 50 VAL B C 1
ATOM 1404 O O . VAL B 1 50 ? -2.301 3.189 0.916 1 98.94 50 VAL B O 1
ATOM 1407 N N . GLY B 1 51 ? -4.059 1.923 1.631 1 98.94 51 GLY B N 1
ATOM 1408 C CA . GLY B 1 51 ? -4.582 2.998 2.457 1 98.94 51 GLY B CA 1
ATOM 1409 C C . GLY B 1 51 ? -3.6 3.477 3.51 1 98.94 51 GLY B C 1
ATOM 1410 O O . GLY B 1 51 ? -3.422 4.68 3.699 1 98.94 51 GLY B O 1
ATOM 1411 N N . ALA B 1 52 ? -2.959 2.578 4.211 1 99 52 ALA B N 1
ATOM 1412 C CA . ALA B 1 52 ? -1.974 2.918 5.23 1 99 52 ALA B CA 1
ATOM 1413 C C . ALA B 1 52 ? -0.798 3.682 4.629 1 99 52 ALA B C 1
ATOM 1415 O O . ALA B 1 52 ? -0.346 4.684 5.188 1 99 52 ALA B O 1
ATOM 1416 N N . ALA B 1 53 ? -0.303 3.186 3.473 1 98.94 53 ALA B N 1
ATOM 1417 C CA . ALA B 1 53 ? 0.799 3.844 2.775 1 98.94 53 ALA B CA 1
ATOM 1418 C C . ALA B 1 53 ? 0.436 5.277 2.406 1 98.94 53 ALA B C 1
ATOM 1420 O O . ALA B 1 53 ? 1.222 6.203 2.631 1 98.94 53 ALA B O 1
ATOM 1421 N N . HIS B 1 54 ? -0.776 5.445 1.896 1 98.94 54 HIS B N 1
ATOM 1422 C CA . HIS B 1 54 ? -1.237 6.742 1.414 1 98.94 54 HIS B CA 1
ATOM 1423 C C . HIS B 1 54 ? -1.446 7.719 2.568 1 98.94 54 HIS B C 1
ATOM 1425 O O . HIS B 1 54 ? -0.984 8.859 2.514 1 98.94 54 HIS B O 1
ATOM 1431 N N . ALA B 1 55 ? -2.117 7.27 3.617 1 99 55 ALA B N 1
ATOM 1432 C CA . ALA B 1 55 ? -2.334 8.102 4.797 1 99 55 ALA B CA 1
ATOM 1433 C C . ALA B 1 55 ? -1.008 8.555 5.398 1 99 55 ALA B C 1
ATOM 1435 O O . ALA B 1 55 ? -0.851 9.719 5.762 1 99 55 ALA B O 1
ATOM 1436 N N . GLY B 1 56 ? -0.096 7.633 5.516 1 98.94 56 GLY B N 1
ATOM 1437 C CA . GLY B 1 56 ? 1.206 7.949 6.078 1 98.94 56 GLY B CA 1
ATOM 1438 C C . GLY B 1 56 ? 2.002 8.922 5.23 1 98.94 56 GLY B C 1
ATOM 1439 O O . GLY B 1 56 ? 2.561 9.891 5.75 1 98.94 56 GLY B O 1
ATOM 1440 N N . CYS B 1 57 ? 2.049 8.672 3.963 1 98.94 57 CYS B N 1
ATOM 1441 C CA . CYS B 1 57 ? 2.811 9.516 3.045 1 98.94 57 CYS B CA 1
ATOM 1442 C C . CYS B 1 57 ? 2.266 10.938 3.031 1 98.94 57 CYS B C 1
ATOM 1444 O O . CYS B 1 57 ? 3.027 11.898 3.146 1 98.94 57 CYS B O 1
ATOM 1446 N N . PHE B 1 58 ? 0.991 11.062 2.918 1 98.94 58 PHE B N 1
ATOM 1447 C CA . PHE B 1 58 ? 0.32 12.352 2.941 1 98.94 58 PHE B CA 1
ATOM 1448 C C . PHE B 1 58 ? 0.643 13.109 4.227 1 98.94 58 PHE B C 1
ATOM 1450 O O . PHE B 1 58 ? 0.995 14.289 4.188 1 98.94 58 PHE B O 1
ATOM 1457 N N . SER B 1 59 ? 0.504 12.469 5.34 1 98.94 59 SER B N 1
ATOM 1458 C CA . SER B 1 59 ? 0.685 13.109 6.637 1 98.94 59 SER B CA 1
ATOM 1459 C C . SER B 1 59 ? 2.113 13.609 6.812 1 98.94 59 SER B C 1
ATOM 1461 O O . SER B 1 59 ? 2.33 14.734 7.262 1 98.94 59 SER B O 1
ATOM 1463 N N . MET B 1 60 ? 3.016 12.805 6.43 1 98.88 60 MET B N 1
ATOM 1464 C CA . MET B 1 60 ? 4.41 13.219 6.539 1 98.88 60 MET B CA 1
ATOM 1465 C C . MET B 1 60 ? 4.707 14.383 5.602 1 98.88 60 MET B C 1
ATOM 1467 O O . MET B 1 60 ? 5.387 15.336 5.984 1 98.88 60 MET B O 1
ATOM 1471 N N . LYS B 1 61 ? 4.254 14.266 4.348 1 98.88 61 LYS B N 1
ATOM 1472 C CA . LYS B 1 61 ? 4.449 15.359 3.404 1 98.88 61 LYS B CA 1
ATOM 1473 C C . LYS B 1 61 ? 3.859 16.656 3.943 1 98.88 61 LYS B C 1
ATOM 1475 O O . LYS B 1 61 ? 4.48 17.719 3.834 1 98.88 61 LYS B O 1
ATOM 1480 N N . LEU B 1 62 ? 2.662 16.562 4.523 1 98.94 62 LEU B N 1
ATOM 1481 C CA . LEU B 1 62 ? 2.039 17.75 5.094 1 98.94 62 LEU B CA 1
ATOM 1482 C C . LEU B 1 62 ? 2.895 18.312 6.219 1 98.94 62 LEU B C 1
ATOM 1484 O O . LEU B 1 62 ? 3.055 19.531 6.324 1 98.94 62 LEU B O 1
ATOM 1488 N N . ALA B 1 63 ? 3.447 17.438 7.047 1 98.94 63 ALA B N 1
ATOM 1489 C CA . ALA B 1 63 ? 4.328 17.891 8.117 1 98.94 63 ALA B CA 1
ATOM 1490 C C . ALA B 1 63 ? 5.527 18.656 7.562 1 98.94 63 ALA B C 1
ATOM 1492 O O . ALA B 1 63 ? 5.934 19.688 8.117 1 98.94 63 ALA B O 1
ATOM 1493 N N . PHE B 1 64 ? 6.078 18.172 6.469 1 98.88 64 PHE B N 1
ATOM 1494 C CA . PHE B 1 64 ? 7.195 18.859 5.824 1 98.88 64 PHE B CA 1
ATOM 1495 C C . PHE B 1 64 ? 6.754 20.203 5.266 1 98.88 64 PHE B C 1
ATOM 1497 O O . PHE B 1 64 ? 7.48 21.188 5.367 1 98.88 64 PHE B O 1
ATOM 1504 N N . VAL B 1 65 ? 5.613 20.25 4.594 1 98.88 65 VAL B N 1
ATOM 1505 C CA . VAL B 1 65 ? 5.086 21.484 4.027 1 98.88 65 VAL B CA 1
ATOM 1506 C C . VAL B 1 65 ? 4.887 22.516 5.133 1 98.88 65 VAL B C 1
ATOM 1508 O O . VAL B 1 65 ? 5.258 23.672 4.98 1 98.88 65 VAL B O 1
ATOM 1511 N N . LEU B 1 66 ? 4.277 22.094 6.25 1 98.75 66 LEU B N 1
ATOM 1512 C CA . LEU B 1 66 ? 4.105 22.969 7.41 1 98.75 66 LEU B CA 1
ATOM 1513 C C . LEU B 1 66 ? 5.449 23.5 7.891 1 98.75 66 LEU B C 1
ATOM 1515 O O . LEU B 1 66 ? 5.609 24.703 8.078 1 98.75 66 LEU B O 1
ATOM 1519 N N . GLN B 1 67 ? 6.379 22.625 8.016 1 98.38 67 GLN B N 1
ATOM 1520 C CA . GLN B 1 67 ? 7.711 22.969 8.5 1 98.38 67 GLN B CA 1
ATOM 1521 C C . GLN B 1 67 ? 8.375 24 7.582 1 98.38 67 GLN B C 1
ATOM 1523 O O . GLN B 1 67 ? 9 24.953 8.055 1 98.38 67 GLN B O 1
ATOM 1528 N N . GLU B 1 68 ? 8.281 23.812 6.355 1 98.31 68 GLU B N 1
ATOM 1529 C CA . GLU B 1 68 ? 8.852 24.719 5.363 1 98.31 68 GLU B CA 1
ATOM 1530 C C . GLU B 1 68 ? 8.25 26.109 5.477 1 98.31 68 GLU B C 1
ATOM 1532 O O . GLU B 1 68 ? 8.828 27.078 5.004 1 98.31 68 GLU B O 1
ATOM 1537 N N . ASN B 1 69 ? 7.105 26.234 6.066 1 97.88 69 ASN B N 1
ATOM 1538 C CA . ASN B 1 69 ? 6.406 27.5 6.23 1 97.88 69 ASN B CA 1
ATOM 1539 C C . ASN B 1 69 ? 6.406 27.953 7.688 1 97.88 69 ASN B C 1
ATOM 1541 O O . ASN B 1 69 ? 5.555 28.75 8.094 1 97.88 69 ASN B O 1
ATOM 1545 N N . ASP B 1 70 ? 7.262 27.281 8.508 1 97.5 70 ASP B N 1
ATOM 1546 C CA . ASP B 1 70 ? 7.566 27.688 9.875 1 97.5 70 ASP B CA 1
ATOM 1547 C C . ASP B 1 70 ? 6.426 27.312 10.828 1 97.5 70 ASP B C 1
ATOM 1549 O O . ASP B 1 70 ? 6.176 28.016 11.805 1 97.5 70 ASP B O 1
ATOM 1553 N N . PHE B 1 71 ? 5.668 26.344 10.484 1 98.25 71 PHE B N 1
ATOM 1554 C CA . PHE B 1 71 ? 4.664 25.766 11.367 1 98.25 71 PHE B CA 1
ATOM 1555 C C . PHE B 1 71 ? 5.043 24.344 11.766 1 98.25 71 PHE B C 1
ATOM 1557 O O . PHE B 1 71 ? 5.848 23.703 11.094 1 98.25 71 PHE B O 1
ATOM 1564 N N . GLU B 1 72 ? 4.5 23.969 12.867 1 98.31 72 GLU B N 1
ATOM 1565 C CA . GLU B 1 72 ? 4.625 22.594 13.352 1 98.31 72 GLU B CA 1
ATOM 1566 C C . GLU B 1 72 ? 3.287 22.062 13.867 1 98.31 72 GLU B C 1
ATOM 1568 O O . GLU B 1 72 ? 2.619 22.734 14.664 1 98.31 72 GLU B O 1
ATOM 1573 N N . ALA B 1 73 ? 2.971 20.922 13.383 1 98.12 73 ALA B N 1
ATOM 1574 C CA . ALA B 1 73 ? 1.694 20.359 13.82 1 98.12 73 ALA B CA 1
ATOM 1575 C C . ALA B 1 73 ? 1.813 19.75 15.211 1 98.12 73 ALA B C 1
ATOM 1577 O O . ALA B 1 73 ? 2.795 19.062 15.508 1 98.12 73 ALA B O 1
ATOM 1578 N N . GLU B 1 74 ? 0.86 20.031 16.016 1 98.62 74 GLU B N 1
ATOM 1579 C CA . GLU B 1 74 ? 0.694 19.234 17.219 1 98.62 74 GLU B CA 1
ATOM 1580 C C . GLU B 1 74 ? 0.271 17.812 16.891 1 98.62 74 GLU B C 1
ATOM 1582 O O . GLU B 1 74 ? 0.739 16.844 17.516 1 98.62 74 GLU B O 1
ATOM 1587 N N . GLU B 1 75 ? -0.634 17.75 15.883 1 98.88 75 GLU B N 1
ATOM 1588 C CA . GLU B 1 75 ? -1.122 16.453 15.461 1 98.88 75 GLU B CA 1
ATOM 1589 C C . GLU B 1 75 ? -1.738 16.516 14.062 1 98.88 75 GLU B C 1
ATOM 1591 O O . GLU B 1 75 ? -2.479 17.453 13.75 1 98.88 75 GLU B O 1
ATOM 1596 N N . ILE B 1 76 ? -1.39 15.625 13.203 1 98.94 76 ILE B N 1
ATOM 1597 C CA . ILE B 1 76 ? -2.066 15.336 11.945 1 98.94 76 ILE B CA 1
ATOM 1598 C C . ILE B 1 76 ? -2.709 13.945 12.016 1 98.94 76 ILE B C 1
ATOM 1600 O O . ILE B 1 76 ? -2.014 12.938 12.141 1 98.94 76 ILE B O 1
ATOM 1604 N N . ASN B 1 77 ? -4.012 13.859 12.008 1 98.94 77 ASN B N 1
ATOM 1605 C CA . ASN B 1 77 ? -4.773 12.617 12 1 98.94 77 ASN B CA 1
ATOM 1606 C C . ASN B 1 77 ? -5.469 12.383 10.664 1 98.94 77 ASN B C 1
ATOM 1608 O O . ASN B 1 77 ? -6.434 13.078 10.328 1 98.94 77 ASN B O 1
ATOM 1612 N N . THR B 1 78 ? -4.996 11.414 9.898 1 99 78 THR B N 1
ATOM 1613 C CA . THR B 1 78 ? -5.469 11.203 8.539 1 99 78 THR B CA 1
ATOM 1614 C C . THR B 1 78 ? -6.023 9.789 8.375 1 99 78 THR B C 1
ATOM 1616 O O . THR B 1 78 ? -5.344 8.812 8.688 1 99 78 THR B O 1
ATOM 1619 N N . GLU B 1 79 ? -7.223 9.68 7.941 1 99 79 GLU B N 1
ATOM 1620 C CA . GLU B 1 79 ? -7.801 8.422 7.48 1 99 79 GLU B CA 1
ATOM 1621 C C . GLU B 1 79 ? -7.773 8.328 5.957 1 99 79 GLU B C 1
ATOM 1623 O O . GLU B 1 79 ? -8.109 9.289 5.266 1 99 79 GLU B O 1
ATOM 1628 N N . SER B 1 80 ? -7.316 7.242 5.461 1 98.94 80 SER B N 1
ATOM 1629 C CA . SER B 1 80 ? -7.422 6.918 4.039 1 98.94 80 SER B CA 1
ATOM 1630 C C . SER B 1 80 ? -8.438 5.809 3.799 1 98.94 80 SER B C 1
ATOM 1632 O O . SER B 1 80 ? -8.5 4.836 4.555 1 98.94 80 SER B O 1
ATOM 1634 N N . GLN B 1 81 ? -9.305 6.008 2.834 1 98.94 81 GLN B N 1
ATOM 1635 C CA . GLN B 1 81 ? -10.281 5.02 2.391 1 98.94 81 GLN B CA 1
ATOM 1636 C C . GLN B 1 81 ? -10.023 4.602 0.945 1 98.94 81 GLN B C 1
ATOM 1638 O O . GLN B 1 81 ? -9.977 5.449 0.05 1 98.94 81 GLN B O 1
ATOM 1643 N N . VAL B 1 82 ? -9.891 3.32 0.707 1 98.94 82 VAL B N 1
ATOM 1644 C CA . VAL B 1 82 ? -9.664 2.756 -0.62 1 98.94 82 VAL B CA 1
ATOM 1645 C C . VAL B 1 82 ? -10.898 1.972 -1.066 1 98.94 82 VAL B C 1
ATOM 1647 O O . VAL B 1 82 ? -11.344 1.054 -0.374 1 98.94 82 VAL B O 1
ATOM 1650 N N . ILE B 1 83 ? -11.414 2.363 -2.236 1 98.56 83 ILE B N 1
ATOM 1651 C CA . ILE B 1 83 ? -12.664 1.783 -2.717 1 98.56 83 ILE B CA 1
ATOM 1652 C C . ILE B 1 83 ? -12.383 0.854 -3.895 1 98.56 83 ILE B C 1
ATOM 1654 O O . ILE B 1 83 ? -11.953 1.304 -4.961 1 98.56 83 ILE B O 1
ATOM 1658 N N . LEU B 1 84 ? -12.617 -0.428 -3.725 1 98.56 84 LEU B N 1
ATOM 1659 C CA . LEU B 1 84 ? -12.523 -1.399 -4.809 1 98.56 84 LEU B CA 1
ATOM 1660 C C . LEU B 1 84 ? -13.906 -1.732 -5.363 1 98.56 84 LEU B C 1
ATOM 1662 O O . LEU B 1 84 ? -14.789 -2.18 -4.621 1 98.56 84 LEU B O 1
ATOM 1666 N N . GLU B 1 85 ? -14.094 -1.45 -6.586 1 97.38 85 GLU B N 1
ATOM 1667 C CA . GLU B 1 85 ? -15.344 -1.739 -7.289 1 97.38 85 GLU B CA 1
ATOM 1668 C C . GLU B 1 85 ? -15.07 -2.318 -8.672 1 97.38 85 GLU B C 1
ATOM 1670 O O . GLU B 1 85 ? -14.289 -1.759 -9.445 1 97.38 85 GLU B O 1
ATOM 1675 N N . ASP B 1 86 ? -15.75 -3.465 -9.023 1 95.94 86 ASP B N 1
ATOM 1676 C CA . ASP B 1 86 ? -15.648 -4.113 -10.328 1 95.94 86 ASP B CA 1
ATOM 1677 C C . ASP B 1 86 ? -14.195 -4.379 -10.703 1 95.94 86 ASP B C 1
ATOM 1679 O O . ASP B 1 86 ? -13.766 -4.051 -11.805 1 95.94 86 ASP B O 1
ATOM 1683 N N . GLY B 1 87 ? -13.422 -4.707 -9.773 1 96.88 87 GLY B N 1
ATOM 1684 C CA . GLY B 1 87 ? -12.062 -5.168 -10.023 1 96.88 87 GLY B CA 1
ATOM 1685 C C . GLY B 1 87 ? -11.07 -4.035 -10.195 1 96.88 87 GLY B C 1
ATOM 1686 O O . GLY B 1 87 ? -9.953 -4.246 -10.68 1 96.88 87 GLY B O 1
ATOM 1687 N N . ALA B 1 88 ? -11.477 -2.814 -9.812 1 97.94 88 ALA B N 1
ATOM 1688 C CA . ALA B 1 88 ? -10.586 -1.673 -9.984 1 97.94 88 ALA B CA 1
ATOM 1689 C C . ALA B 1 88 ? -10.75 -0.67 -8.844 1 97.94 88 ALA B C 1
ATOM 1691 O O . ALA B 1 88 ? -11.797 -0.627 -8.195 1 97.94 88 ALA B O 1
ATOM 1692 N N . ILE B 1 89 ? -9.719 -0.006 -8.547 1 98.75 89 ILE B N 1
ATOM 1693 C CA . ILE B 1 89 ? -9.734 1.11 -7.605 1 98.75 89 ILE B CA 1
ATOM 1694 C C . ILE B 1 89 ? -9.695 2.43 -8.375 1 98.75 89 ILE B C 1
ATOM 1696 O O . ILE B 1 89 ? -8.656 2.809 -8.914 1 98.75 89 ILE B O 1
ATOM 1700 N N . LYS B 1 90 ? -10.773 3.166 -8.367 1 97.94 90 LYS B N 1
ATOM 1701 C CA . LYS B 1 90 ? -10.852 4.371 -9.188 1 97.94 90 LYS B CA 1
ATOM 1702 C C . LYS B 1 90 ? -10.82 5.629 -8.32 1 97.94 90 LYS B C 1
ATOM 1704 O O . LYS B 1 90 ? -10.586 6.73 -8.82 1 97.94 90 LYS B O 1
ATOM 1709 N N . GLU B 1 91 ? -11.086 5.398 -7.062 1 98.31 91 GLU B N 1
ATOM 1710 C CA . GLU B 1 91 ? -11.086 6.535 -6.145 1 98.31 91 GLU B CA 1
ATOM 1711 C C . GLU B 1 91 ? -10.492 6.152 -4.793 1 98.31 91 GLU B C 1
ATOM 1713 O O . GLU B 1 91 ? -10.672 5.027 -4.324 1 98.31 91 GLU B O 1
ATOM 1718 N N . VAL B 1 92 ? -9.867 7.113 -4.18 1 98.88 92 VAL B N 1
ATOM 1719 C CA . VAL B 1 92 ? -9.43 7.039 -2.793 1 98.88 92 VAL B CA 1
ATOM 1720 C C . VAL B 1 92 ? -9.805 8.328 -2.062 1 98.88 92 VAL B C 1
ATOM 1722 O O . VAL B 1 92 ? -9.945 9.383 -2.688 1 98.88 92 VAL B O 1
ATOM 1725 N N . PHE B 1 93 ? -10 8.203 -0.742 1 98.88 93 PHE B N 1
ATOM 1726 C CA . PHE B 1 93 ? -10.336 9.359 0.082 1 98.88 93 PHE B CA 1
ATOM 1727 C C . PHE B 1 93 ? -9.289 9.57 1.17 1 98.88 93 PHE B C 1
ATOM 1729 O O . PHE B 1 93 ? -8.836 8.609 1.795 1 98.88 93 PHE B O 1
ATOM 1736 N N . LEU B 1 94 ? -8.945 10.812 1.309 1 98.94 94 LEU B N 1
ATOM 1737 C CA . LEU B 1 94 ? -8.195 11.281 2.471 1 98.94 94 LEU B CA 1
ATOM 1738 C C . LEU B 1 94 ? -9.047 12.211 3.326 1 98.94 94 LEU B C 1
ATOM 1740 O O . LEU B 1 94 ? -9.57 13.211 2.83 1 98.94 94 LEU B O 1
ATOM 1744 N N . ILE B 1 95 ? -9.203 11.844 4.566 1 98.94 95 ILE B N 1
ATOM 1745 C CA . ILE B 1 95 ? -9.875 12.664 5.566 1 98.94 95 ILE B CA 1
ATOM 1746 C C . ILE B 1 95 ? -8.898 13.023 6.684 1 98.94 95 ILE B C 1
ATOM 1748 O O . ILE B 1 95 ? -8.438 12.148 7.422 1 98.94 95 ILE B O 1
ATOM 1752 N N . THR B 1 96 ? -8.641 14.352 6.848 1 98.94 96 THR B N 1
ATOM 1753 C CA . THR B 1 96 ? -7.566 14.711 7.762 1 98.94 96 THR B CA 1
ATOM 1754 C C . THR B 1 96 ? -8.008 15.836 8.695 1 98.94 96 THR B C 1
ATOM 1756 O O . THR B 1 96 ? -8.734 16.75 8.289 1 98.94 96 THR B O 1
ATOM 1759 N N . LYS B 1 97 ? -7.695 15.664 9.938 1 98.94 97 LYS B N 1
ATOM 1760 C CA . LYS B 1 97 ? -7.812 16.688 10.969 1 98.94 97 LYS B CA 1
ATOM 1761 C C . LYS B 1 97 ? -6.441 17.109 11.492 1 98.94 97 LYS B C 1
ATOM 1763 O O . LYS B 1 97 ? -5.633 16.266 11.875 1 98.94 97 LYS B O 1
ATOM 1768 N N . VAL B 1 98 ? -6.242 18.438 11.508 1 98.94 98 VAL B N 1
ATOM 1769 C CA . VAL B 1 98 ? -4.902 18.922 11.805 1 98.94 98 VAL B CA 1
ATOM 1770 C C . VAL B 1 98 ? -4.965 19.969 12.914 1 98.94 98 VAL B C 1
ATOM 1772 O O . VAL B 1 98 ? -5.754 20.922 12.844 1 98.94 98 VAL B O 1
ATOM 1775 N N . LYS B 1 99 ? -4.168 19.734 13.898 1 98.88 99 LYS B N 1
ATOM 1776 C CA . LYS B 1 99 ? -3.998 20.703 14.984 1 98.88 99 LYS B CA 1
ATOM 1777 C C . LYS B 1 99 ? -2.678 21.453 14.844 1 98.88 99 LYS B C 1
ATOM 1779 O O . LYS B 1 99 ? -1.605 20.875 15.023 1 98.88 99 LYS B O 1
ATOM 1784 N N . VAL B 1 100 ? -2.771 22.672 14.539 1 98 100 VAL B N 1
ATOM 1785 C CA . VAL B 1 100 ? -1.614 23.547 14.367 1 98 100 VAL B CA 1
ATOM 1786 C C . VAL B 1 100 ? -1.939 24.938 14.883 1 98 100 VAL B C 1
ATOM 1788 O O . VAL B 1 100 ? -2.98 25.516 14.547 1 98 100 VAL B O 1
ATOM 1791 N N . ALA B 1 101 ? -1.085 25.516 15.672 1 96.88 101 ALA B N 1
ATOM 1792 C CA . ALA B 1 101 ? -1.31 26.828 16.25 1 96.88 101 ALA B CA 1
ATOM 1793 C C . ALA B 1 101 ? -1.001 27.938 15.234 1 96.88 101 ALA B C 1
ATOM 1795 O O . ALA B 1 101 ? 0.024 27.891 14.555 1 96.88 101 ALA B O 1
ATOM 1796 N N . GLY B 1 102 ? -1.889 28.844 15.109 1 97.25 102 GLY B N 1
ATOM 1797 C CA . GLY B 1 102 ? -1.582 30.094 14.43 1 97.25 102 GLY B CA 1
ATOM 1798 C C . GLY B 1 102 ? -1.773 30.031 12.93 1 97.25 102 GLY B C 1
ATOM 1799 O O . GLY B 1 102 ? -1.587 31.016 12.227 1 97.25 102 GLY B O 1
ATOM 1800 N N . LEU B 1 103 ? -2.109 28.922 12.406 1 97.38 103 LEU B N 1
ATOM 1801 C CA . LEU B 1 103 ? -2.273 28.75 10.969 1 97.38 103 LEU B CA 1
ATOM 1802 C C . LEU B 1 103 ? -3.66 29.219 10.523 1 97.38 103 LEU B C 1
ATOM 1804 O O . LEU B 1 103 ? -4.66 28.906 11.18 1 97.38 103 LEU B O 1
ATOM 1808 N N . GLU B 1 104 ? -3.719 29.938 9.469 1 97.19 104 GLU B N 1
ATOM 1809 C CA . GLU B 1 104 ? -4.984 30.422 8.922 1 97.19 104 GLU B CA 1
ATOM 1810 C C . GLU B 1 104 ? -5.559 29.422 7.906 1 97.19 104 GLU B C 1
ATOM 1812 O O . GLU B 1 104 ? -4.809 28.719 7.234 1 97.19 104 GLU B O 1
ATOM 1817 N N . ASN B 1 105 ? -6.895 29.484 7.727 1 97.06 105 ASN B N 1
ATOM 1818 C CA . ASN B 1 105 ? -7.613 28.484 6.945 1 97.06 105 ASN B CA 1
ATOM 1819 C C . ASN B 1 105 ? -7.184 28.5 5.48 1 97.06 105 ASN B C 1
ATOM 1821 O O . ASN B 1 105 ? -7.059 27.453 4.852 1 97.06 105 ASN B O 1
ATOM 1825 N N . ASP B 1 106 ? -7.031 29.609 4.895 1 97.12 106 ASP B N 1
ATOM 1826 C CA . ASP B 1 106 ? -6.68 29.688 3.482 1 97.12 106 ASP B CA 1
ATOM 1827 C C . ASP B 1 106 ? -5.316 29.062 3.221 1 97.12 106 ASP B C 1
ATOM 1829 O O . ASP B 1 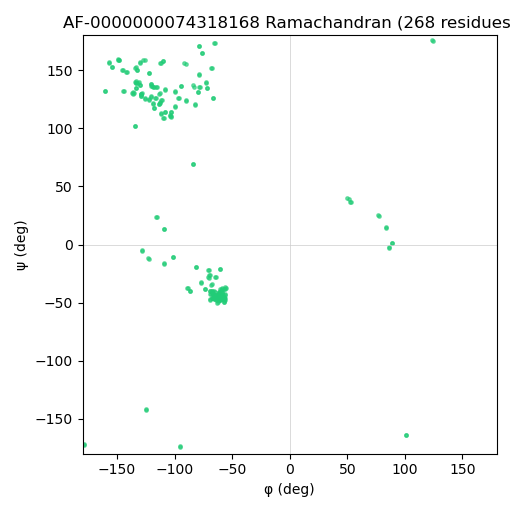106 ? -5.148 28.312 2.26 1 97.12 106 ASP B O 1
ATOM 1833 N N . LYS B 1 107 ? -4.332 29.484 4.027 1 97.94 107 LYS B N 1
ATOM 1834 C CA . LYS B 1 107 ? -3 28.891 3.9 1 97.94 107 LYS B CA 1
ATOM 1835 C C . LYS B 1 107 ? -3.037 27.391 4.152 1 97.94 107 LYS B C 1
ATOM 1837 O O . LYS B 1 107 ? -2.346 26.625 3.479 1 97.94 107 LYS B O 1
ATOM 1842 N N . PHE B 1 108 ? -3.852 27.047 5.121 1 98.69 108 PHE B N 1
ATOM 1843 C CA . PHE B 1 108 ? -4.039 25.625 5.434 1 98.69 108 PHE B CA 1
ATOM 1844 C C . PHE B 1 108 ? -4.527 24.859 4.211 1 98.69 108 PHE B C 1
ATOM 1846 O O . PHE B 1 108 ? -3.994 23.812 3.879 1 98.69 108 PHE B O 1
ATOM 1853 N N . THR B 1 109 ? -5.48 25.359 3.525 1 98.56 109 THR B N 1
ATOM 1854 C CA . THR B 1 109 ? -6.062 24.734 2.342 1 98.56 109 THR B CA 1
ATOM 1855 C C . THR B 1 109 ? -5.008 24.547 1.256 1 98.56 109 THR B C 1
ATOM 1857 O O . THR B 1 109 ? -4.945 23.5 0.619 1 98.56 109 THR B O 1
ATOM 1860 N N . GLU B 1 110 ? -4.172 25.516 1.068 1 98.69 110 GLU B N 1
ATOM 1861 C CA . GLU B 1 110 ? -3.088 25.422 0.096 1 98.69 110 GLU B CA 1
ATOM 1862 C C . GLU B 1 110 ? -2.117 24.297 0.469 1 98.69 110 GLU B C 1
ATOM 1864 O O . GLU B 1 110 ? -1.688 23.531 -0.393 1 98.69 110 GLU B O 1
ATOM 1869 N N . MET B 1 111 ? -1.764 24.203 1.731 1 98.88 111 MET B N 1
ATOM 1870 C CA . MET B 1 111 ? -0.752 23.266 2.207 1 98.88 111 MET B CA 1
ATOM 1871 C C . MET B 1 111 ? -1.255 21.828 2.111 1 98.88 111 MET B C 1
ATOM 1873 O O . MET B 1 111 ? -0.512 20.938 1.707 1 98.88 111 MET B O 1
ATOM 1877 N N . VAL B 1 112 ? -2.529 21.578 2.488 1 98.88 112 VAL B N 1
ATOM 1878 C CA . VAL B 1 112 ? -3.055 20.219 2.422 1 98.88 112 VAL B CA 1
ATOM 1879 C C . VAL B 1 112 ? -3.182 19.781 0.964 1 98.88 112 VAL B C 1
ATOM 1881 O O . VAL B 1 112 ? -2.979 18.609 0.639 1 98.88 112 VAL B O 1
ATOM 1884 N N . ASN B 1 113 ? -3.516 20.719 0.066 1 98.88 113 ASN B N 1
ATOM 1885 C CA . ASN B 1 113 ? -3.588 20.375 -1.351 1 98.88 113 ASN B CA 1
ATOM 1886 C C . ASN B 1 113 ? -2.203 20.094 -1.931 1 98.88 113 ASN B C 1
ATOM 1888 O O . ASN B 1 113 ? -2.045 19.203 -2.771 1 98.88 113 ASN B O 1
ATOM 1892 N N . ASP B 1 114 ? -1.217 20.875 -1.529 1 98.88 114 ASP B N 1
ATOM 1893 C CA . ASP B 1 114 ? 0.158 20.609 -1.938 1 98.88 114 ASP B CA 1
ATOM 1894 C C . ASP B 1 114 ? 0.589 19.203 -1.521 1 98.88 114 ASP B C 1
ATOM 1896 O O . ASP B 1 114 ? 1.175 18.469 -2.316 1 98.88 114 ASP B O 1
ATOM 1900 N N . ALA B 1 115 ? 0.305 18.828 -0.286 1 98.88 115 ALA B N 1
ATOM 1901 C CA . ALA B 1 115 ? 0.658 17.5 0.235 1 98.88 115 ALA B CA 1
ATOM 1902 C C . ALA B 1 115 ? -0.051 16.391 -0.543 1 98.88 115 ALA B C 1
ATOM 1904 O O . ALA B 1 115 ? 0.563 15.391 -0.901 1 98.88 115 ALA B O 1
ATOM 1905 N N . LYS B 1 116 ? -1.344 16.578 -0.806 1 98.94 116 LYS B N 1
ATOM 1906 C CA . LYS B 1 116 ? -2.125 15.609 -1.578 1 98.94 116 LYS B CA 1
ATOM 1907 C C . LYS B 1 116 ? -1.523 15.406 -2.965 1 98.94 116 LYS B C 1
ATOM 1909 O O . LYS B 1 116 ? -1.377 14.266 -3.418 1 98.94 116 LYS B O 1
ATOM 1914 N N . ASP B 1 117 ? -1.111 16.516 -3.607 1 98.62 117 ASP B N 1
ATOM 1915 C CA . ASP B 1 117 ? -0.721 16.469 -5.016 1 98.62 117 ASP B CA 1
ATOM 1916 C C . ASP B 1 117 ? 0.715 15.977 -5.168 1 98.62 117 ASP B C 1
ATOM 1918 O O . ASP B 1 117 ? 1.081 15.43 -6.215 1 98.62 117 ASP B O 1
ATOM 1922 N N . ASN B 1 118 ? 1.519 16.047 -4.066 1 98.62 118 ASN B N 1
ATOM 1923 C CA . ASN B 1 118 ? 2.947 15.938 -4.34 1 98.62 118 ASN B CA 1
ATOM 1924 C C . ASN B 1 118 ? 3.6 14.867 -3.471 1 98.62 118 ASN B C 1
ATOM 1926 O O . ASN B 1 118 ? 4.793 14.594 -3.605 1 98.62 118 ASN B O 1
ATOM 1930 N N . CYS B 1 119 ? 2.861 14.289 -2.559 1 98.75 119 CYS B N 1
ATOM 1931 C CA . CYS B 1 119 ? 3.539 13.164 -1.914 1 98.75 119 CYS B CA 1
ATOM 1932 C C . CYS B 1 119 ? 3.738 12.016 -2.891 1 98.75 119 CYS B C 1
ATOM 1934 O O . CYS B 1 119 ? 2.941 11.828 -3.812 1 98.75 119 CYS B O 1
ATOM 1936 N N . PRO B 1 120 ? 4.781 11.195 -2.699 1 98.88 120 PRO B N 1
ATOM 1937 C CA . PRO B 1 120 ? 5.148 10.141 -3.646 1 98.88 120 PRO B CA 1
ATOM 1938 C C . PRO B 1 120 ? 4.023 9.133 -3.875 1 98.88 120 PRO B C 1
ATOM 1940 O O . PRO B 1 120 ? 3.82 8.68 -5 1 98.88 120 PRO B O 1
ATOM 1943 N N . ILE B 1 121 ? 3.232 8.766 -2.811 1 98.94 121 ILE B N 1
ATO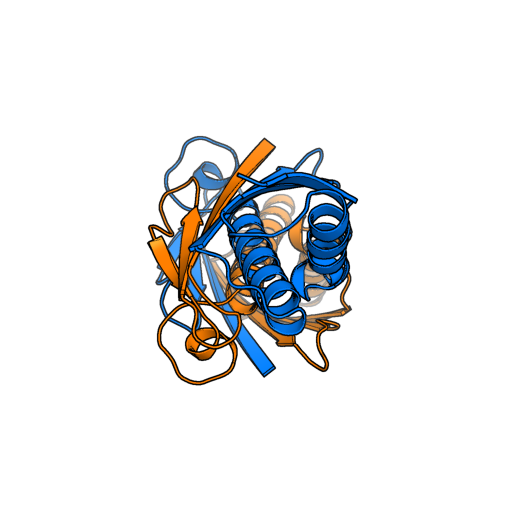M 1944 C CA . ILE B 1 121 ? 2.193 7.754 -2.965 1 98.94 121 ILE B CA 1
ATOM 1945 C C . ILE B 1 121 ? 1.014 8.336 -3.738 1 98.94 121 ILE B C 1
ATOM 1947 O O . ILE B 1 121 ? 0.42 7.66 -4.582 1 98.94 121 ILE B O 1
ATOM 1951 N N . SER B 1 122 ? 0.672 9.594 -3.496 1 98.88 122 SER B N 1
ATOM 1952 C CA . SER B 1 122 ? -0.362 10.227 -4.309 1 98.88 122 SER B CA 1
ATOM 1953 C C . SER B 1 122 ? 0.011 10.211 -5.785 1 98.88 122 SER B C 1
ATOM 1955 O O . SER B 1 122 ? -0.828 9.914 -6.641 1 98.88 122 SER B O 1
ATOM 1957 N N . LYS B 1 123 ? 1.241 10.539 -6.113 1 98.75 123 LYS B N 1
ATOM 1958 C CA . LYS B 1 123 ? 1.692 10.562 -7.5 1 98.75 123 LYS B CA 1
ATOM 1959 C C . LYS B 1 123 ? 1.656 9.172 -8.117 1 98.75 123 LYS B C 1
ATOM 1961 O O . LYS B 1 123 ? 1.466 9.031 -9.328 1 98.75 123 LYS B O 1
ATOM 1966 N N . LEU B 1 124 ? 1.807 8.195 -7.312 1 98.88 124 LEU B N 1
ATOM 1967 C CA . LEU B 1 124 ? 1.894 6.805 -7.75 1 98.88 124 LEU B CA 1
ATOM 1968 C C . LEU B 1 124 ? 0.513 6.258 -8.102 1 98.88 124 LEU B C 1
ATOM 1970 O O . LEU B 1 124 ? 0.385 5.398 -8.969 1 98.88 124 LEU B O 1
ATOM 1974 N N . LEU B 1 125 ? -0.558 6.715 -7.41 1 98.88 125 LEU B N 1
ATOM 1975 C CA . LEU B 1 125 ? -1.886 6.129 -7.551 1 98.88 125 LEU B CA 1
ATOM 1976 C C . LEU B 1 125 ? -2.605 6.695 -8.766 1 98.88 125 LEU B C 1
ATOM 1978 O O . LEU B 1 125 ? -2.793 7.91 -8.875 1 98.88 125 LEU B O 1
ATOM 1982 N N . ASP B 1 126 ? -2.994 5.816 -9.734 1 98.62 126 ASP B N 1
ATOM 1983 C CA . ASP B 1 126 ? -3.84 6.176 -10.867 1 98.62 126 ASP B CA 1
ATOM 1984 C C . ASP B 1 126 ? -5.316 6.121 -10.492 1 98.62 126 ASP B C 1
ATOM 1986 O O . ASP B 1 126 ? -6.055 5.266 -10.984 1 98.62 126 ASP B O 1
ATOM 1990 N N . ALA B 1 127 ? -5.762 7.016 -9.672 1 98.69 127 ALA B N 1
ATOM 1991 C CA . ALA B 1 127 ? -7.113 7.137 -9.125 1 98.69 127 ALA B CA 1
ATOM 1992 C C . ALA B 1 127 ? -7.418 8.578 -8.734 1 98.69 127 ALA B C 1
ATOM 1994 O O . ALA B 1 127 ? -6.504 9.375 -8.492 1 98.69 127 ALA B O 1
ATOM 1995 N N . LYS B 1 128 ? -8.672 8.938 -8.758 1 98.62 128 LYS B N 1
ATOM 1996 C CA . LYS B 1 128 ? -9.078 10.227 -8.203 1 98.62 128 LYS B CA 1
ATOM 1997 C C . LYS B 1 128 ? -8.875 10.258 -6.695 1 98.62 128 LYS B C 1
ATOM 1999 O O . LYS B 1 128 ? -9.359 9.391 -5.973 1 98.62 128 LYS B O 1
ATOM 2004 N N . ILE B 1 129 ? -8.148 11.258 -6.211 1 98.88 129 ILE B N 1
ATOM 2005 C CA . ILE B 1 129 ? -7.91 11.422 -4.781 1 98.88 129 ILE B CA 1
ATOM 2006 C C . ILE B 1 129 ? -8.797 12.539 -4.234 1 98.88 129 ILE B C 1
ATOM 2008 O O . ILE B 1 129 ? -8.625 13.711 -4.598 1 98.88 129 ILE B O 1
ATOM 2012 N N . ASN B 1 130 ? -9.703 12.195 -3.389 1 98.88 130 ASN B N 1
ATOM 2013 C CA . ASN B 1 130 ? -10.578 13.141 -2.705 1 98.88 130 ASN B CA 1
ATOM 2014 C C . ASN B 1 130 ? -10.023 13.531 -1.337 1 98.88 130 ASN B C 1
ATOM 2016 O O . ASN B 1 130 ? -9.547 12.672 -0.59 1 98.88 130 ASN B O 1
ATOM 2020 N N . LEU B 1 131 ? -10.102 14.844 -1.051 1 98.88 131 LEU B N 1
ATOM 2021 C CA . LEU B 1 131 ? -9.539 15.305 0.21 1 98.88 131 LEU B CA 1
ATOM 2022 C C . LEU B 1 131 ? -10.57 16.078 1.016 1 98.88 131 LEU B C 1
ATOM 2024 O O . LEU B 1 131 ? -11.219 17 0.489 1 98.88 131 LEU B O 1
ATOM 2028 N N . GLU B 1 132 ? -10.781 15.68 2.213 1 98.88 132 GLU B N 1
ATOM 2029 C CA . GLU B 1 132 ? -11.453 16.469 3.248 1 98.88 132 GLU B CA 1
ATOM 2030 C C . GLU B 1 132 ? -10.492 16.828 4.371 1 98.88 132 GLU B C 1
ATOM 2032 O O . GLU B 1 132 ? -9.938 15.953 5.031 1 98.88 132 GLU B O 1
ATOM 2037 N N . ALA B 1 133 ? -10.344 18.125 4.578 1 98.88 133 ALA B N 1
ATOM 2038 C CA . ALA B 1 133 ? -9.375 18.578 5.57 1 98.88 133 ALA B CA 1
ATOM 2039 C C . ALA B 1 133 ? -9.992 19.594 6.531 1 98.88 133 ALA B C 1
ATOM 2041 O O . ALA B 1 133 ? -10.773 20.453 6.113 1 98.88 133 ALA B O 1
ATOM 2042 N N . GLU B 1 134 ? -9.672 19.406 7.758 1 98.75 134 GLU B N 1
ATOM 2043 C CA . GLU B 1 134 ? -10.156 20.328 8.789 1 98.75 134 GLU B CA 1
ATOM 2044 C C . GLU B 1 134 ? -9.008 20.828 9.664 1 98.75 134 GLU B C 1
ATOM 2046 O O . GLU B 1 134 ? -8.211 20.031 10.164 1 98.75 134 GLU B O 1
ATOM 2051 N N . LEU B 1 135 ? -8.961 22.125 9.797 1 98.62 135 LEU B N 1
ATOM 2052 C CA . LEU B 1 135 ? -8.047 22.734 10.75 1 98.62 135 LEU B CA 1
ATOM 2053 C C . LEU B 1 135 ? -8.719 22.906 12.117 1 98.62 135 LEU B C 1
ATOM 2055 O O . LEU B 1 135 ? -9.805 23.469 12.211 1 98.62 135 LEU B O 1
ATOM 2059 N N . LEU B 1 136 ? -8.117 22.375 13.117 1 96.94 136 LEU B N 1
ATOM 2060 C CA . LEU B 1 136 ? -8.711 22.375 14.445 1 96.94 136 LEU B CA 1
ATOM 2061 C C . LEU B 1 136 ? -8.086 23.469 15.32 1 96.94 136 LEU B C 1
ATOM 2063 O O . LEU B 1 136 ? -6.898 23.766 15.18 1 96.94 136 LEU B O 1
#

pLDDT: mean 98.35, std 0.98, range [92.12, 99.0]

Foldseek 3Di:
DDWDKDKDWDDDQAPIWMFIATPVRPGDRWTDHNCQAPHVDDTDDPQVVLFVVLQVLLQVQLQVLQVVVVWHWPDKDWGKDFDDDPRDTAEMEIEIETETPPDDDVVVVVSSVCSCCDGPSNVVDNHHYHYHYDYD/DDWDKDKDWDDDQAPIWMFIATPVRPGDRWTDHNCQAPHVDDTDDPQVVLFVVLQVLLQVQLQVLQVVVVWHWPDKDWGKDFDDDPRDTAEMEIEIETETPPDDDVVVVVSSVCSCCDGPSNVVDNHHYHYHYDYD

Nearest PDB structures (foldseek):
  1qwi-assembly1_B  TM=9.594E-01  e=5.754E-19  Escherichia coli
  1nye-assembly1_A  TM=9.700E-01  e=2.496E-18  Escherichia coli
  1nye-assembly2_D  TM=9.630E-01  e=4.723E-18  Escherichia coli
  1nye-assembly3_F  TM=9.410E-01  e=3.412E-17  Escherichia coli
  2pn2-assembly1_A-2  TM=6.491E-01  e=4.391E-06  Psychrobacter arcticus 273-4